Protein AF-A0A1Q2CU34-F1 (afdb_monomer_lite)

Structure (mmCIF, N/CA/C/O backbone):
data_AF-A0A1Q2CU34-F1
#
_entry.id   AF-A0A1Q2CU34-F1
#
loop_
_atom_site.group_PDB
_atom_site.id
_atom_site.type_symbol
_atom_site.label_atom_id
_atom_site.label_alt_id
_atom_site.label_comp_id
_atom_site.label_asym_id
_atom_site.label_entity_id
_atom_site.label_seq_id
_atom_site.pdbx_PDB_ins_code
_atom_site.Cartn_x
_atom_site.Cartn_y
_atom_site.Cartn_z
_atom_site.occupancy
_atom_site.B_iso_or_equiv
_atom_site.auth_seq_id
_atom_site.auth_comp_id
_atom_site.auth_asym_id
_atom_site.auth_atom_id
_atom_site.pdbx_PDB_model_num
ATOM 1 N N . MET A 1 1 ? 5.677 -3.565 -28.611 1.00 42.69 1 MET A N 1
ATOM 2 C CA . MET A 1 1 ? 4.872 -2.382 -28.980 1.00 42.69 1 MET A CA 1
ATOM 3 C C . MET A 1 1 ? 3.560 -2.564 -28.250 1.00 42.69 1 MET A C 1
ATOM 5 O O . MET A 1 1 ? 2.866 -3.515 -28.580 1.00 42.69 1 MET A O 1
ATOM 9 N N . SER A 1 2 ? 3.305 -1.777 -27.202 1.00 46.00 2 SER A N 1
ATOM 10 C CA . SER A 1 2 ? 2.027 -1.815 -26.476 1.00 46.00 2 SER A CA 1
ATOM 11 C C . SER A 1 2 ? 1.084 -0.793 -27.087 1.00 46.00 2 SER A C 1
ATOM 13 O O . SER A 1 2 ? 1.514 0.275 -27.527 1.00 46.00 2 SER A O 1
ATOM 15 N N . VAL A 1 3 ? -0.194 -1.145 -27.128 1.00 49.03 3 VAL A N 1
ATOM 16 C CA . VAL A 1 3 ? -1.269 -0.265 -27.577 1.00 49.03 3 VAL A CA 1
ATOM 17 C C . VAL A 1 3 ? -1.964 0.247 -26.326 1.00 49.03 3 VAL A C 1
ATOM 19 O O . VAL A 1 3 ? -2.577 -0.530 -25.599 1.00 49.03 3 VAL A O 1
ATOM 22 N N . LEU A 1 4 ? -1.837 1.544 -26.059 1.00 50.53 4 LEU A N 1
ATOM 23 C CA . LEU A 1 4 ? -2.486 2.184 -24.925 1.00 50.53 4 LEU A CA 1
ATOM 24 C C . LEU A 1 4 ? -3.865 2.677 -25.377 1.00 50.53 4 LEU A C 1
ATOM 26 O O . LEU A 1 4 ? -3.978 3.443 -26.330 1.00 50.53 4 LEU A O 1
ATOM 30 N N . TYR A 1 5 ? -4.929 2.233 -24.712 1.00 47.69 5 TYR A N 1
ATOM 31 C CA . TYR A 1 5 ? -6.278 2.704 -25.023 1.00 47.69 5 TYR A CA 1
ATOM 32 C C . TYR A 1 5 ? -6.578 3.985 -24.247 1.00 47.69 5 TYR A C 1
ATOM 34 O O . TYR A 1 5 ? -6.596 3.995 -23.017 1.00 47.69 5 TYR A O 1
ATOM 42 N N . PHE A 1 6 ? -6.838 5.061 -24.984 1.00 50.59 6 PHE A N 1
ATOM 43 C CA . PHE A 1 6 ? -7.284 6.341 -24.451 1.00 50.59 6 PHE A CA 1
ATOM 44 C C . PHE A 1 6 ? -8.772 6.452 -24.741 1.00 50.59 6 PHE A C 1
ATOM 46 O O . PHE A 1 6 ? -9.176 6.420 -25.898 1.00 50.59 6 PHE A O 1
ATOM 53 N N . GLY A 1 7 ? -9.600 6.548 -23.700 1.00 44.22 7 GLY A N 1
ATOM 54 C CA . GLY A 1 7 ? -11.057 6.580 -23.865 1.00 44.22 7 GLY A CA 1
ATOM 55 C C . GLY A 1 7 ? -11.577 7.755 -24.707 1.00 44.22 7 GLY A C 1
ATOM 56 O O . GLY A 1 7 ? -12.683 7.670 -25.232 1.00 44.22 7 GLY A O 1
ATOM 57 N N . ALA A 1 8 ? -10.799 8.832 -24.856 1.00 48.72 8 ALA A N 1
ATOM 58 C CA . ALA A 1 8 ? -11.088 9.954 -25.743 1.00 48.72 8 ALA A CA 1
ATOM 59 C C . ALA A 1 8 ? -9.785 10.500 -26.346 1.00 48.72 8 ALA A C 1
ATOM 61 O O . ALA A 1 8 ? -8.756 10.533 -25.667 1.00 48.72 8 ALA A O 1
ATOM 62 N N . TRP A 1 9 ? -9.840 10.936 -27.609 1.00 49.97 9 TRP A N 1
ATOM 63 C CA . TRP A 1 9 ? -8.756 11.681 -28.251 1.00 49.97 9 TRP A CA 1
ATOM 64 C C . TRP A 1 9 ? -8.510 12.977 -27.459 1.00 49.97 9 TRP A C 1
ATOM 66 O O . TRP A 1 9 ? -9.471 13.732 -27.270 1.00 49.97 9 TRP A O 1
ATOM 76 N N . PRO A 1 10 ? -7.285 13.247 -26.971 1.00 51.56 10 PRO A N 1
ATOM 77 C CA . PRO A 1 10 ? -6.988 14.534 -26.357 1.00 51.56 10 PRO A CA 1
ATOM 78 C C . PRO A 1 10 ? -7.207 15.626 -27.407 1.00 51.56 10 PRO A C 1
ATOM 80 O O . PRO A 1 10 ? -6.695 15.530 -28.520 1.00 51.56 10 PRO A O 1
ATOM 83 N N . SER A 1 11 ? -8.010 16.643 -27.096 1.00 50.81 11 SER A N 1
ATOM 84 C CA . SER A 1 11 ? -8.190 17.777 -28.010 1.00 50.81 11 SER A CA 1
ATOM 85 C C . SER A 1 11 ? -6.853 18.476 -28.266 1.00 50.81 11 SER A C 1
ATOM 87 O O . SER A 1 11 ? -5.992 18.462 -27.387 1.00 50.81 11 SER A O 1
ATOM 89 N N . ASP A 1 12 ? -6.693 19.109 -29.434 1.00 45.09 12 ASP A N 1
ATOM 90 C CA . ASP A 1 12 ? -5.486 19.866 -29.798 1.00 45.09 12 ASP A CA 1
ATOM 91 C C . ASP A 1 12 ? -5.012 20.746 -28.620 1.00 45.09 12 ASP A C 1
ATOM 93 O O . ASP A 1 12 ? -5.693 21.695 -28.223 1.00 45.09 12 ASP A O 1
ATOM 97 N N . GLY A 1 13 ? -3.855 20.402 -28.038 1.00 48.12 13 GLY A N 1
ATOM 98 C CA . GLY A 1 13 ? -3.285 21.057 -26.850 1.00 48.12 13 GLY A CA 1
ATOM 99 C C . GLY A 1 13 ? -3.288 20.238 -25.546 1.00 48.12 13 GLY A C 1
ATOM 100 O O . GLY A 1 13 ? -2.654 20.668 -24.587 1.00 48.12 13 GLY A O 1
ATOM 101 N N . GLU A 1 14 ? -3.928 19.062 -25.496 1.00 49.41 14 GLU A N 1
ATOM 102 C CA . GLU A 1 14 ? -3.932 18.146 -24.331 1.00 49.41 14 GLU A CA 1
ATOM 103 C C . GLU A 1 14 ? -3.026 16.904 -24.504 1.00 49.41 14 GLU A C 1
ATOM 105 O O . GLU A 1 14 ? -2.898 16.086 -23.590 1.00 49.41 14 GLU A O 1
ATOM 110 N N . GLU A 1 15 ? -2.350 16.770 -25.652 1.00 50.84 15 GLU A N 1
ATOM 111 C CA . GLU A 1 15 ? -1.440 15.656 -25.991 1.00 50.84 15 GLU A CA 1
ATOM 112 C C . GLU A 1 15 ? -0.239 15.509 -25.034 1.00 50.84 15 GLU A C 1
ATOM 114 O O . GLU A 1 15 ? 0.348 14.429 -24.921 1.00 50.84 15 GLU A O 1
ATOM 119 N N . GLU A 1 16 ? 0.114 16.564 -24.292 1.00 51.94 16 GLU A N 1
ATOM 120 C CA . GLU A 1 16 ? 1.189 16.533 -23.294 1.00 51.94 16 GLU A CA 1
ATOM 121 C C . GLU A 1 16 ? 0.852 15.633 -22.089 1.00 51.94 16 GLU A C 1
ATOM 123 O O . GLU A 1 16 ? 1.745 15.013 -21.510 1.00 51.94 16 GLU A O 1
ATOM 128 N N . ASN A 1 17 ? -0.427 15.496 -21.727 1.00 62.03 17 ASN A N 1
ATOM 129 C CA . ASN A 1 17 ? -0.862 14.785 -20.521 1.00 62.03 17 ASN A CA 1
ATOM 130 C C . ASN A 1 17 ? -0.639 13.245 -20.588 1.00 62.03 17 ASN A C 1
ATOM 132 O O . ASN A 1 17 ? -0.028 12.683 -19.669 1.00 62.03 17 ASN A O 1
ATOM 136 N N . PRO A 1 18 ? -0.990 12.555 -21.694 1.00 61.56 18 PRO A N 1
ATOM 137 C CA . PRO A 1 18 ? -0.609 11.164 -21.968 1.00 61.56 18 PRO A CA 1
ATOM 138 C C . PRO A 1 18 ? 0.883 10.853 -21.820 1.00 61.56 18 PRO A C 1
ATOM 140 O O . PRO A 1 18 ? 1.286 9.917 -21.126 1.00 61.56 18 PRO A O 1
ATOM 143 N N . LEU A 1 19 ? 1.720 11.642 -22.498 1.00 70.75 19 LEU A N 1
ATOM 144 C CA . LEU A 1 19 ? 3.152 11.386 -22.625 1.00 70.75 19 LEU A CA 1
ATOM 145 C C . LEU A 1 19 ? 3.869 11.654 -21.301 1.00 70.75 19 LEU A C 1
ATOM 147 O O . LEU A 1 19 ? 4.774 10.902 -20.917 1.00 70.75 19 LEU A O 1
ATOM 151 N N . HIS A 1 20 ? 3.432 12.685 -20.572 1.00 71.38 20 HIS A N 1
ATOM 152 C CA . HIS A 1 20 ? 3.913 12.968 -19.226 1.00 71.38 20 HIS A CA 1
ATOM 153 C C . HIS A 1 20 ? 3.544 11.863 -18.235 1.00 71.38 20 HIS A C 1
ATOM 155 O O . HIS A 1 20 ? 4.398 11.466 -17.436 1.00 71.38 20 HIS A O 1
ATOM 161 N N . SER A 1 21 ? 2.321 11.334 -18.307 1.00 70.62 21 SER A N 1
ATOM 162 C CA . SER A 1 21 ? 1.854 10.251 -17.434 1.00 70.62 21 SER A CA 1
ATOM 163 C C . SER A 1 21 ? 2.647 8.961 -17.658 1.00 70.62 21 SER A C 1
ATOM 165 O O . SER A 1 21 ? 3.203 8.407 -16.707 1.00 70.62 21 SER A O 1
ATOM 167 N N . VAL A 1 22 ? 2.832 8.549 -18.918 1.00 75.38 22 VAL A N 1
ATOM 168 C CA . VAL A 1 22 ? 3.653 7.372 -19.263 1.00 75.38 22 VAL A CA 1
ATOM 169 C C . VAL A 1 22 ? 5.116 7.564 -18.848 1.00 75.38 22 VAL A C 1
ATOM 171 O O . VAL A 1 22 ? 5.741 6.649 -18.312 1.00 75.38 22 VAL A O 1
ATOM 174 N N . SER A 1 23 ? 5.670 8.766 -19.028 1.00 78.19 23 SER A N 1
ATOM 175 C CA . SER A 1 23 ? 7.044 9.060 -18.602 1.00 78.19 23 SER A CA 1
ATOM 176 C C . SER A 1 23 ? 7.213 8.955 -17.086 1.00 78.19 23 SER A C 1
ATOM 178 O O . SER A 1 23 ? 8.169 8.335 -16.621 1.00 78.19 23 SER A O 1
ATOM 180 N N . ARG A 1 24 ? 6.281 9.520 -16.307 1.00 76.50 24 ARG A N 1
ATOM 181 C CA . ARG A 1 24 ? 6.290 9.441 -14.836 1.00 76.50 24 ARG A CA 1
ATOM 182 C C . ARG A 1 24 ? 6.140 8.017 -14.324 1.00 76.50 24 ARG A C 1
ATOM 184 O O . ARG A 1 24 ? 6.759 7.669 -13.325 1.00 76.50 24 ARG A O 1
ATOM 191 N N . LEU A 1 25 ? 5.347 7.211 -15.020 1.00 77.88 25 LEU A N 1
ATOM 192 C CA . LEU A 1 25 ? 5.129 5.813 -14.693 1.00 77.88 25 LEU A CA 1
ATOM 193 C C . LEU A 1 25 ? 6.390 4.966 -14.898 1.00 77.88 25 LEU A C 1
ATOM 195 O O . LEU A 1 25 ? 6.786 4.195 -14.024 1.00 77.88 25 LEU A O 1
ATOM 199 N N . VAL A 1 26 ? 7.008 5.106 -16.071 1.00 82.31 26 VAL A N 1
ATOM 200 C CA . VAL A 1 26 ? 8.055 4.196 -16.542 1.00 82.31 26 VAL A CA 1
ATOM 201 C C . VAL A 1 26 ? 9.447 4.608 -16.051 1.00 82.31 26 VAL A C 1
ATOM 203 O O . VAL A 1 26 ? 10.279 3.744 -15.765 1.00 82.31 26 VAL A O 1
ATOM 206 N N . ALA A 1 27 ? 9.721 5.911 -15.925 1.00 83.19 27 ALA A N 1
ATOM 207 C CA . ALA A 1 27 ? 11.051 6.407 -15.569 1.00 83.19 27 ALA A CA 1
ATOM 208 C C . ALA A 1 27 ? 11.607 5.837 -14.246 1.00 83.19 27 ALA A C 1
ATOM 210 O O . ALA A 1 27 ? 12.755 5.392 -14.261 1.00 83.19 27 ALA A O 1
ATOM 211 N N . PRO A 1 28 ? 10.841 5.743 -13.138 1.00 81.88 28 PRO A N 1
ATOM 212 C CA . PRO A 1 28 ? 11.363 5.189 -11.887 1.00 81.88 28 PRO A CA 1
ATOM 213 C C . PRO A 1 28 ? 11.796 3.720 -11.998 1.00 81.88 28 PRO A C 1
ATOM 215 O O . PRO A 1 28 ? 12.814 3.331 -11.418 1.00 81.88 28 PRO A O 1
ATOM 218 N N . SER A 1 29 ? 11.055 2.916 -12.771 1.00 81.06 29 SER A N 1
ATOM 219 C CA . SER A 1 29 ? 11.392 1.510 -13.033 1.00 81.06 29 SER A CA 1
ATOM 220 C C . SER A 1 29 ? 12.676 1.395 -13.865 1.00 81.06 29 SER A C 1
ATOM 222 O O . SER A 1 29 ? 13.589 0.637 -13.525 1.00 81.06 29 SER A O 1
ATOM 224 N N . LEU A 1 30 ? 12.816 2.227 -14.905 1.00 86.00 30 LEU A N 1
ATOM 225 C CA . LEU A 1 30 ? 14.023 2.265 -15.736 1.00 86.00 30 LEU A CA 1
ATOM 226 C C . LEU A 1 30 ? 15.262 2.700 -14.947 1.00 86.00 30 LEU A C 1
ATOM 228 O O . LEU A 1 30 ? 16.306 2.048 -15.038 1.00 86.00 30 LEU A O 1
ATOM 232 N N . ASP A 1 31 ? 15.142 3.754 -14.139 1.00 84.94 31 ASP A N 1
ATOM 233 C CA . ASP A 1 31 ? 16.240 4.269 -13.319 1.00 84.94 31 ASP A CA 1
ATOM 234 C C . ASP A 1 31 ? 16.750 3.203 -12.341 1.00 84.94 31 ASP A C 1
ATOM 236 O O . ASP A 1 31 ? 17.959 3.088 -12.111 1.00 84.94 31 ASP A O 1
ATOM 240 N N . HIS A 1 32 ? 15.853 2.369 -11.798 1.00 78.94 32 HIS A N 1
ATOM 241 C CA . HIS A 1 32 ? 16.232 1.268 -10.915 1.00 78.94 32 HIS A CA 1
ATOM 242 C C . HIS A 1 32 ? 17.161 0.257 -11.596 1.00 78.94 32 HIS A C 1
ATOM 244 O O . HIS A 1 32 ? 18.139 -0.199 -10.995 1.00 78.94 32 HIS A O 1
ATOM 250 N N . VAL A 1 33 ? 16.889 -0.071 -12.859 1.00 83.81 33 VAL A N 1
ATOM 251 C CA . VAL A 1 33 ? 17.711 -1.005 -13.639 1.00 83.81 33 VAL A CA 1
ATOM 252 C C . VAL A 1 33 ? 18.903 -0.316 -14.322 1.00 83.81 33 VAL A C 1
ATOM 254 O O . VAL A 1 33 ? 19.695 -0.969 -15.004 1.00 83.81 33 VAL A O 1
ATOM 257 N N . GLY A 1 34 ? 19.086 0.991 -14.101 1.00 82.81 34 GLY A N 1
ATOM 258 C CA . GLY A 1 34 ? 20.134 1.804 -14.721 1.00 82.81 34 GLY A CA 1
ATOM 259 C C . GLY A 1 34 ? 19.876 2.119 -16.198 1.00 82.81 34 GLY A C 1
ATOM 260 O O . GLY A 1 34 ? 20.806 2.511 -16.905 1.00 82.81 34 GLY A O 1
ATOM 261 N N . ALA A 1 35 ? 18.646 1.917 -16.669 1.00 89.00 35 ALA A N 1
ATOM 262 C CA . ALA A 1 35 ? 18.164 2.373 -17.963 1.00 89.00 35 ALA A CA 1
ATOM 263 C C . ALA A 1 35 ? 17.579 3.790 -17.843 1.00 89.00 35 ALA A C 1
ATOM 265 O O . ALA A 1 35 ? 17.421 4.322 -16.753 1.00 89.00 35 ALA A O 1
ATOM 266 N N . SER A 1 36 ? 17.272 4.421 -18.972 1.00 89.31 36 SER A N 1
ATOM 267 C CA . SER A 1 36 ? 16.614 5.730 -18.994 1.00 89.31 36 SER A CA 1
ATOM 268 C C . SER A 1 36 ? 15.674 5.841 -20.185 1.00 89.31 36 SER A C 1
ATOM 270 O O . SER A 1 36 ? 15.983 5.331 -21.266 1.00 89.31 36 SER A O 1
ATOM 272 N N . LEU A 1 37 ? 14.568 6.560 -20.023 1.00 88.50 37 LEU A N 1
ATOM 273 C CA . LEU A 1 37 ? 13.666 6.888 -21.124 1.00 88.50 37 LEU A CA 1
ATOM 274 C C . LEU A 1 37 ? 14.341 7.914 -22.048 1.00 88.50 37 LEU A C 1
ATOM 276 O O . LEU A 1 37 ? 14.809 8.951 -21.584 1.00 88.50 37 LEU A O 1
ATOM 280 N N . HIS A 1 38 ? 14.466 7.603 -23.340 1.00 87.00 38 HIS A N 1
ATOM 281 C CA . HIS A 1 38 ? 15.103 8.479 -24.329 1.00 87.00 38 HIS A CA 1
ATOM 282 C C . HIS A 1 38 ? 14.089 9.371 -25.045 1.00 87.00 38 HIS A C 1
ATOM 284 O O . HIS A 1 38 ? 14.320 10.571 -25.161 1.00 87.00 38 HIS A O 1
ATOM 290 N N . SER A 1 39 ? 12.987 8.789 -25.519 1.00 84.62 39 SER A N 1
ATOM 291 C CA . SER A 1 39 ? 11.857 9.538 -26.070 1.00 84.62 39 SER A CA 1
ATOM 292 C C . SER A 1 39 ? 10.549 8.769 -25.895 1.00 84.62 39 SER A C 1
ATOM 294 O O . SER A 1 39 ? 10.543 7.537 -25.802 1.00 84.62 39 SER A O 1
ATOM 296 N N . VAL A 1 40 ? 9.453 9.522 -25.839 1.00 83.00 40 VAL A N 1
ATOM 297 C CA . VAL A 1 40 ? 8.072 9.041 -25.885 1.00 83.00 40 VAL A CA 1
ATOM 298 C C . VAL A 1 40 ? 7.424 9.774 -27.047 1.00 83.00 40 VAL A C 1
ATOM 300 O O . VAL A 1 40 ? 7.405 11.002 -27.061 1.00 83.00 40 VAL A O 1
ATOM 303 N N . GLU A 1 41 ? 6.966 9.034 -28.044 1.00 81.69 41 GLU A N 1
ATOM 304 C CA . GLU A 1 41 ? 6.383 9.586 -29.267 1.00 81.69 41 GLU A CA 1
ATOM 305 C C . GLU A 1 41 ? 5.005 8.959 -29.475 1.00 81.69 41 GLU A C 1
ATOM 307 O O . GLU A 1 41 ? 4.847 7.751 -29.291 1.00 81.69 41 GLU A O 1
ATOM 312 N N . ILE A 1 42 ? 4.017 9.759 -29.868 1.00 76.50 42 ILE A N 1
ATOM 313 C CA . ILE A 1 42 ? 2.764 9.227 -30.407 1.00 76.50 42 ILE A CA 1
ATOM 314 C C . ILE A 1 42 ? 3.084 8.673 -31.797 1.00 76.50 42 ILE A C 1
ATOM 316 O O . ILE A 1 42 ? 3.755 9.321 -32.602 1.00 76.50 42 ILE A O 1
ATOM 320 N N . GLU A 1 43 ? 2.684 7.434 -32.055 1.00 73.44 43 GLU A N 1
ATOM 321 C CA . GLU A 1 43 ? 2.858 6.795 -33.350 1.00 73.44 43 GLU A CA 1
ATOM 322 C C . GLU A 1 43 ? 1.591 6.969 -34.185 1.00 73.44 43 GLU A C 1
ATOM 324 O O . GLU A 1 43 ? 0.636 6.196 -34.083 1.00 73.44 43 GLU A O 1
ATOM 329 N N . ASP A 1 44 ? 1.618 7.983 -35.046 1.00 62.78 44 ASP A N 1
ATOM 330 C CA . ASP A 1 44 ? 0.591 8.197 -36.056 1.00 62.78 44 ASP A CA 1
ATOM 331 C C . ASP A 1 44 ? 0.670 7.086 -37.111 1.00 62.78 44 ASP A C 1
ATOM 333 O O . ASP A 1 44 ? 1.668 6.951 -37.824 1.00 62.78 44 ASP A O 1
ATOM 337 N N . GLY A 1 45 ? -0.392 6.284 -37.238 1.00 56.69 45 GLY A N 1
ATOM 338 C CA . GLY A 1 45 ? -0.591 5.466 -38.441 1.00 56.69 45 GLY A CA 1
ATOM 339 C C . GLY A 1 45 ? -1.009 4.010 -38.263 1.00 56.69 45 GLY A C 1
ATOM 340 O O . GLY A 1 45 ? -1.112 3.322 -39.277 1.00 56.69 45 GLY A O 1
ATOM 341 N N . TRP A 1 46 ? -1.272 3.519 -37.046 1.00 53.00 46 TRP A N 1
ATOM 342 C CA . TRP A 1 46 ? -1.642 2.104 -36.852 1.00 53.00 46 TRP A CA 1
ATOM 343 C C . TRP A 1 46 ? -3.124 1.821 -36.587 1.00 53.00 46 TRP A C 1
ATOM 345 O O . TRP A 1 46 ? -3.550 0.677 -36.745 1.00 53.00 46 TRP A O 1
ATOM 355 N N . SER A 1 47 ? -3.946 2.820 -36.266 1.00 48.56 47 SER A N 1
ATOM 356 C CA . SER A 1 47 ? -5.361 2.571 -35.968 1.00 48.56 47 SER A CA 1
ATOM 357 C C . SER A 1 47 ? -6.186 3.856 -36.036 1.00 48.56 47 SER A C 1
ATOM 359 O O . SER A 1 47 ? -5.635 4.947 -35.945 1.00 48.56 47 SER A O 1
ATOM 361 N N . GLY A 1 48 ? -7.492 3.715 -36.291 1.00 54.84 48 GLY A N 1
ATOM 362 C CA . GLY A 1 48 ? -8.444 4.820 -36.454 1.00 54.84 48 GLY A CA 1
ATOM 363 C C . GLY A 1 48 ? -8.553 5.752 -35.230 1.00 54.84 48 GLY A C 1
ATOM 364 O O . GLY A 1 48 ? -7.800 5.596 -34.275 1.00 54.84 48 GLY A O 1
ATOM 365 N N . PRO A 1 49 ? -9.510 6.699 -35.222 1.00 55.12 49 PRO A N 1
ATOM 366 C CA . PRO A 1 49 ? -9.573 7.836 -34.282 1.00 55.12 49 PRO A CA 1
ATOM 367 C C . PRO A 1 49 ? -9.700 7.496 -32.777 1.00 55.12 49 PRO A C 1
ATOM 369 O O . PRO A 1 49 ? -9.834 8.400 -31.961 1.00 55.12 49 PRO A O 1
ATOM 372 N N . GLU A 1 50 ? -9.664 6.218 -32.395 1.00 53.97 50 GLU A N 1
ATOM 373 C CA . GLU A 1 50 ? -9.947 5.711 -31.045 1.00 53.97 50 GLU A CA 1
ATOM 374 C C . GLU A 1 50 ? -8.748 5.009 -30.373 1.00 53.97 50 GLU A C 1
ATOM 376 O O . GLU A 1 50 ? -8.882 4.503 -29.261 1.00 53.97 50 GLU A O 1
ATOM 381 N N . VAL A 1 51 ? -7.573 4.937 -31.018 1.00 56.53 51 VAL A N 1
ATOM 382 C CA . VAL A 1 51 ? -6.417 4.194 -30.477 1.00 56.53 51 VAL A CA 1
ATOM 383 C C . VAL A 1 51 ? -5.125 4.996 -30.604 1.00 56.53 51 VAL A C 1
ATOM 385 O O . VAL A 1 51 ? -4.640 5.227 -31.712 1.00 56.53 51 VAL A O 1
ATOM 388 N N . LEU A 1 52 ? -4.523 5.344 -29.463 1.00 64.06 52 LEU A N 1
ATOM 389 C CA . LEU A 1 52 ? -3.209 5.979 -29.408 1.00 64.06 52 LEU A CA 1
ATOM 390 C C . LEU A 1 52 ? -2.120 4.903 -29.288 1.00 64.06 52 LEU A C 1
ATOM 392 O O . LEU A 1 52 ? -1.985 4.219 -28.271 1.00 64.06 52 LEU A O 1
ATOM 396 N N . ALA A 1 53 ? -1.295 4.756 -30.317 1.00 70.81 53 ALA A N 1
ATOM 397 C CA . ALA A 1 53 ? -0.067 3.986 -30.187 1.00 70.81 53 ALA A CA 1
ATOM 398 C C . ALA A 1 53 ? 1.022 4.898 -29.610 1.00 70.81 53 ALA A C 1
ATOM 400 O O . ALA A 1 53 ? 1.266 5.980 -30.137 1.00 70.81 53 ALA A O 1
ATOM 401 N N . VAL A 1 54 ? 1.689 4.472 -28.534 1.00 75.44 54 VAL A N 1
ATOM 402 C CA . VAL A 1 54 ? 2.834 5.199 -27.969 1.00 75.44 54 VAL A CA 1
ATOM 403 C C . VAL A 1 54 ? 4.100 4.395 -28.210 1.00 75.44 54 VAL A C 1
ATOM 405 O O . VAL A 1 54 ? 4.212 3.225 -27.838 1.00 75.44 54 VAL A O 1
ATOM 408 N N . ARG A 1 55 ? 5.089 5.041 -28.820 1.00 83.12 55 ARG A N 1
ATOM 409 C CA . ARG A 1 55 ? 6.420 4.494 -29.031 1.00 83.12 55 ARG A CA 1
ATOM 410 C C . ARG A 1 55 ? 7.362 4.998 -27.947 1.00 83.12 55 ARG A C 1
ATOM 412 O O . ARG A 1 55 ? 7.704 6.176 -27.888 1.00 83.12 55 ARG A O 1
ATOM 419 N N . LEU A 1 56 ? 7.840 4.065 -27.131 1.00 85.31 56 LEU A N 1
ATOM 420 C CA . LEU A 1 56 ? 8.865 4.312 -26.122 1.00 85.31 56 LEU A CA 1
ATOM 421 C C . LEU A 1 56 ? 10.237 3.935 -26.674 1.00 85.31 56 LEU A C 1
ATOM 423 O O . LEU A 1 56 ? 10.461 2.793 -27.081 1.00 85.31 56 LEU A O 1
ATOM 427 N N . ARG A 1 57 ? 11.181 4.879 -26.661 1.00 87.69 57 ARG A N 1
ATOM 428 C CA . ARG A 1 57 ? 12.599 4.588 -26.900 1.00 87.69 57 ARG A CA 1
ATOM 429 C C . ARG A 1 57 ? 13.334 4.558 -25.575 1.00 87.69 57 ARG A C 1
ATOM 431 O O . ARG A 1 57 ? 13.373 5.550 -24.853 1.00 87.69 57 ARG A O 1
ATOM 438 N N . LEU A 1 58 ? 13.952 3.422 -25.277 1.00 89.75 58 LEU A N 1
ATOM 439 C CA . LEU A 1 58 ? 14.709 3.198 -24.050 1.00 89.75 58 LEU A CA 1
ATOM 440 C C . LEU A 1 58 ? 16.207 3.260 -24.342 1.00 89.75 58 LEU A C 1
ATOM 442 O O . LEU A 1 58 ? 16.681 2.728 -25.346 1.00 89.75 58 LEU A O 1
ATOM 446 N N . ARG A 1 59 ? 16.975 3.860 -23.435 1.00 90.00 59 ARG A N 1
ATOM 447 C CA . ARG A 1 59 ? 18.435 3.772 -23.423 1.00 90.00 59 ARG A CA 1
ATOM 448 C C . ARG A 1 59 ? 18.852 2.833 -22.302 1.00 90.00 59 ARG A C 1
ATOM 450 O O . ARG A 1 59 ? 18.718 3.173 -21.132 1.00 90.00 59 ARG A O 1
ATOM 457 N N . ILE A 1 60 ? 19.384 1.670 -22.666 1.00 88.12 60 ILE A N 1
ATOM 458 C CA . ILE A 1 60 ? 19.788 0.633 -21.712 1.00 88.12 60 ILE A CA 1
ATOM 459 C C . ILE A 1 60 ? 21.312 0.440 -21.794 1.00 88.12 60 ILE A C 1
ATOM 461 O O . ILE A 1 60 ? 21.851 0.293 -22.897 1.00 88.12 60 ILE A O 1
ATOM 465 N N . PRO A 1 61 ? 22.047 0.448 -20.667 1.00 83.56 61 PRO A N 1
ATOM 466 C CA . PRO A 1 61 ? 23.473 0.149 -20.667 1.00 83.56 61 PRO A CA 1
ATOM 467 C C . PRO A 1 61 ? 23.698 -1.315 -21.067 1.00 83.56 61 PRO A C 1
ATOM 469 O O . PRO A 1 61 ? 23.311 -2.238 -20.360 1.00 83.56 61 PRO A O 1
ATOM 472 N N . TRP A 1 62 ? 24.346 -1.530 -22.211 1.00 80.94 62 TRP A N 1
ATOM 473 C CA . TRP A 1 62 ? 24.508 -2.861 -22.808 1.00 80.94 62 TRP A CA 1
ATOM 474 C C . TRP A 1 62 ? 25.731 -3.637 -22.290 1.00 80.94 62 TRP A C 1
ATOM 476 O O . TRP A 1 62 ? 25.796 -4.860 -22.412 1.00 80.94 62 TRP A O 1
ATOM 486 N N . ARG A 1 63 ? 26.728 -2.953 -21.710 1.00 83.75 63 ARG A N 1
ATOM 487 C CA . ARG A 1 63 ? 27.961 -3.603 -21.238 1.00 83.75 63 ARG A CA 1
ATOM 488 C C . ARG A 1 63 ? 27.663 -4.543 -20.069 1.00 83.75 63 ARG A C 1
ATOM 490 O O . ARG A 1 63 ? 27.168 -4.107 -19.036 1.00 83.75 63 ARG A O 1
ATOM 497 N N . GLY A 1 64 ? 28.019 -5.818 -20.231 1.00 81.25 64 GLY A N 1
ATOM 498 C CA . GLY A 1 64 ? 27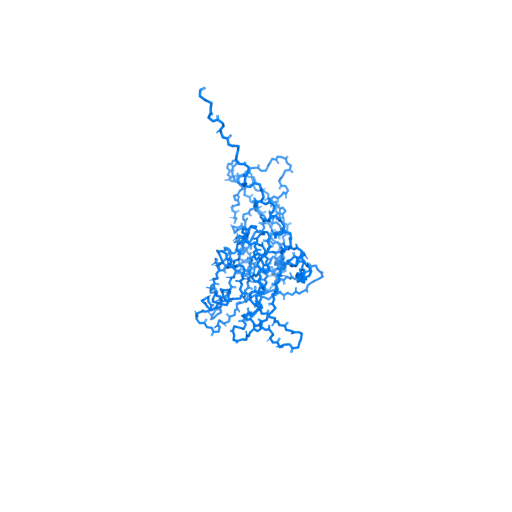.828 -6.846 -19.204 1.00 81.25 64 GLY A CA 1
ATOM 499 C C . GLY A 1 64 ? 26.380 -7.321 -19.044 1.00 81.25 64 GLY A C 1
ATOM 500 O O . GLY A 1 64 ? 26.069 -7.960 -18.043 1.00 81.25 64 GLY A O 1
ATOM 501 N N . ARG A 1 65 ? 25.494 -7.009 -20.000 1.00 86.12 65 ARG A N 1
ATOM 502 C CA . ARG A 1 65 ? 24.091 -7.443 -20.001 1.00 86.12 65 ARG A CA 1
ATOM 503 C C . ARG A 1 65 ? 23.829 -8.456 -21.112 1.00 86.12 65 ARG A C 1
ATOM 505 O O . ARG A 1 65 ? 24.473 -8.423 -22.158 1.00 86.12 65 ARG A O 1
ATOM 512 N N . THR A 1 66 ? 22.892 -9.365 -20.869 1.00 89.62 66 THR A N 1
ATOM 513 C CA . THR A 1 66 ? 22.433 -10.362 -21.843 1.00 89.62 66 THR A CA 1
ATOM 514 C C . THR A 1 66 ? 21.292 -9.799 -22.691 1.00 89.62 66 THR A C 1
ATOM 516 O O . THR A 1 66 ? 20.636 -8.837 -22.297 1.00 89.62 66 THR A O 1
ATOM 519 N N . LEU A 1 67 ? 21.021 -10.411 -23.849 1.00 86.94 67 LEU A N 1
ATOM 520 C CA . LEU A 1 67 ? 19.824 -10.090 -24.637 1.00 86.94 67 LEU A CA 1
ATOM 521 C C . LEU A 1 67 ? 18.540 -10.358 -23.838 1.00 86.94 67 LEU A C 1
ATOM 523 O O . LEU A 1 67 ? 17.608 -9.568 -23.899 1.00 86.94 67 LEU A O 1
ATOM 527 N N . ASP A 1 68 ? 18.543 -11.432 -23.050 1.00 85.88 68 ASP A N 1
ATOM 528 C CA . ASP A 1 68 ? 17.466 -11.801 -22.129 1.00 85.88 68 ASP A CA 1
ATOM 529 C C . ASP A 1 68 ? 17.149 -10.677 -21.130 1.00 85.88 68 ASP A C 1
ATOM 531 O O . ASP A 1 68 ? 15.999 -10.285 -20.973 1.00 85.88 68 ASP A O 1
ATOM 535 N N . TYR A 1 69 ? 18.180 -10.047 -20.558 1.00 86.25 69 TYR A N 1
ATOM 536 C CA . TYR A 1 69 ? 18.008 -8.879 -19.697 1.00 86.25 69 TYR A CA 1
ATOM 537 C C . TYR A 1 69 ? 17.381 -7.687 -20.437 1.00 86.25 69 TYR A C 1
ATOM 539 O O . TYR A 1 69 ? 16.503 -7.024 -19.895 1.00 86.25 69 TYR A O 1
ATOM 547 N N . LEU A 1 70 ? 17.812 -7.401 -21.673 1.00 87.56 70 LEU A N 1
ATOM 548 C CA . LEU A 1 70 ? 17.232 -6.306 -22.465 1.00 87.56 70 LEU A CA 1
ATOM 549 C C . LEU A 1 70 ? 15.759 -6.571 -22.799 1.00 87.56 70 LEU A C 1
ATOM 551 O O . LEU A 1 70 ? 14.953 -5.644 -22.775 1.00 87.56 70 LEU A O 1
ATOM 555 N N . PHE A 1 71 ? 15.426 -7.827 -23.102 1.00 86.06 71 PHE A N 1
ATOM 556 C CA . PHE A 1 71 ? 14.063 -8.262 -23.376 1.00 86.06 71 PHE A CA 1
ATOM 557 C C . PHE A 1 71 ? 13.179 -8.137 -22.131 1.00 86.06 71 PHE A C 1
ATOM 559 O O . PHE A 1 71 ? 12.115 -7.536 -22.217 1.00 86.06 71 PHE A O 1
ATOM 566 N N . ALA A 1 72 ? 13.659 -8.597 -20.971 1.00 85.81 72 ALA A N 1
ATOM 567 C CA . ALA A 1 72 ? 12.951 -8.476 -19.698 1.00 85.81 72 ALA A CA 1
ATOM 568 C C . ALA A 1 72 ? 12.632 -7.015 -19.343 1.00 85.81 72 ALA A C 1
ATOM 570 O O . ALA A 1 72 ? 11.497 -6.706 -19.010 1.00 85.81 72 ALA A O 1
ATOM 571 N N . VAL A 1 73 ? 13.590 -6.092 -19.514 1.00 86.06 73 VAL A N 1
ATOM 572 C CA . VAL A 1 73 ? 13.333 -4.652 -19.305 1.00 86.06 73 VAL A CA 1
ATOM 573 C C . VAL A 1 73 ? 12.247 -4.132 -20.253 1.00 86.06 73 VAL A C 1
ATOM 575 O O . VAL A 1 73 ? 11.439 -3.297 -19.861 1.00 86.06 73 VAL A O 1
ATOM 578 N N . GLY A 1 74 ? 12.217 -4.602 -21.503 1.00 86.75 74 GLY A N 1
ATOM 579 C CA . GLY A 1 74 ? 11.160 -4.250 -22.450 1.00 86.75 74 GLY A CA 1
ATOM 580 C C . GLY A 1 74 ? 9.787 -4.757 -22.006 1.00 86.75 74 GLY A C 1
ATOM 581 O O . GLY A 1 74 ? 8.842 -3.975 -21.974 1.00 86.75 74 GLY A O 1
ATOM 582 N N . GLU A 1 75 ? 9.692 -6.032 -21.632 1.00 86.88 75 GLU A N 1
ATOM 583 C CA . GLU A 1 75 ? 8.460 -6.652 -21.124 1.00 86.88 75 GLU A CA 1
ATOM 584 C C . GLU A 1 75 ? 7.941 -5.953 -19.863 1.00 86.88 75 GLU A C 1
ATOM 586 O O . GLU A 1 75 ? 6.756 -5.647 -19.786 1.00 86.88 75 GLU A O 1
ATOM 591 N N . ASP A 1 76 ? 8.822 -5.614 -18.921 1.00 84.56 76 ASP A N 1
ATOM 592 C CA . ASP A 1 76 ? 8.473 -4.889 -17.695 1.00 84.56 76 ASP A CA 1
ATOM 593 C C . ASP A 1 76 ? 7.830 -3.525 -18.001 1.00 84.56 76 ASP A C 1
ATOM 595 O O . ASP A 1 76 ? 6.833 -3.134 -17.390 1.00 84.56 76 ASP A O 1
ATOM 599 N N . VAL A 1 77 ? 8.376 -2.796 -18.980 1.00 84.81 77 VAL A N 1
ATOM 600 C CA . VAL A 1 77 ? 7.819 -1.511 -19.425 1.00 84.81 77 VAL A CA 1
ATOM 601 C C . VAL A 1 77 ? 6.464 -1.695 -20.101 1.00 84.81 77 VAL A C 1
ATOM 603 O O . VAL A 1 77 ? 5.558 -0.902 -19.855 1.00 84.81 77 VAL A O 1
ATOM 606 N N . LEU A 1 78 ? 6.305 -2.728 -20.932 1.00 82.44 78 LEU A N 1
ATOM 607 C CA . LEU A 1 78 ? 5.025 -3.020 -21.582 1.00 82.44 78 LEU A CA 1
ATOM 608 C C . LEU A 1 78 ? 3.962 -3.402 -20.546 1.00 82.44 78 LEU A C 1
ATOM 610 O O . LEU A 1 78 ? 2.864 -2.865 -20.596 1.00 82.44 78 LEU A O 1
ATOM 614 N N . GLN A 1 79 ? 4.305 -4.230 -19.557 1.00 80.00 79 GLN A N 1
ATOM 615 C CA . GLN A 1 79 ? 3.403 -4.597 -18.462 1.00 80.00 79 GLN A CA 1
ATOM 616 C C . GLN A 1 79 ? 2.991 -3.392 -17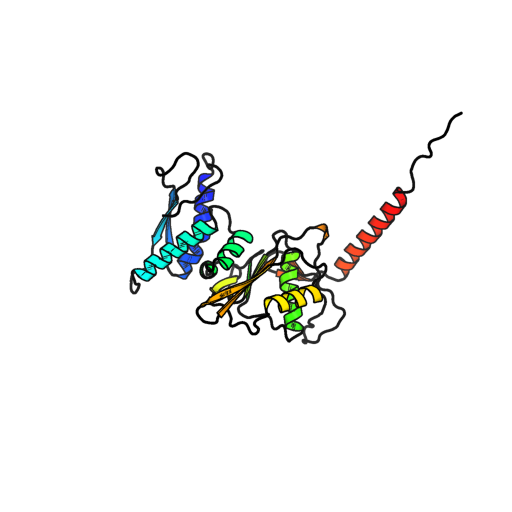.614 1.00 80.00 79 GLN A C 1
ATOM 618 O O . GLN A 1 79 ? 1.826 -3.289 -17.236 1.00 80.00 79 GLN A O 1
ATOM 623 N N . LEU A 1 80 ? 3.915 -2.463 -17.336 1.00 78.62 80 LEU A N 1
ATOM 624 C CA . LEU A 1 80 ? 3.570 -1.179 -16.722 1.00 78.62 80 LEU A CA 1
ATOM 625 C C . LEU A 1 80 ? 2.558 -0.428 -17.598 1.00 78.62 80 LEU A C 1
ATOM 627 O O . LEU A 1 80 ? 1.480 -0.073 -17.135 1.00 78.62 80 LEU A O 1
ATOM 631 N N . CYS A 1 81 ? 2.869 -0.211 -18.872 1.00 77.56 81 CYS A N 1
ATOM 632 C CA . CYS A 1 81 ? 1.973 0.497 -19.783 1.00 77.56 81 CYS A CA 1
ATOM 633 C C . CYS A 1 81 ? 0.582 -0.156 -19.866 1.00 77.56 81 CYS A C 1
ATOM 635 O O . CYS A 1 81 ? -0.424 0.540 -19.764 1.00 77.56 81 CYS A O 1
ATOM 637 N N . ASP A 1 82 ? 0.511 -1.479 -19.973 1.00 74.69 82 ASP A N 1
ATOM 638 C CA . ASP A 1 82 ? -0.749 -2.215 -20.066 1.00 74.69 82 ASP A CA 1
ATOM 639 C C . ASP A 1 82 ? -1.557 -2.143 -18.756 1.00 74.69 82 ASP A C 1
ATOM 641 O O . ASP A 1 82 ? -2.782 -2.031 -18.793 1.00 74.69 82 ASP 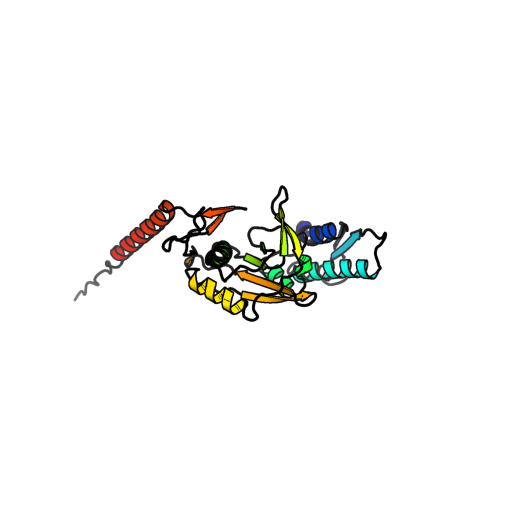A O 1
ATOM 645 N N . ALA A 1 83 ? -0.890 -2.165 -17.595 1.00 68.56 83 ALA A N 1
ATOM 646 C CA . ALA A 1 83 ? -1.547 -2.109 -16.288 1.00 68.56 83 ALA A CA 1
ATOM 647 C C . ALA A 1 83 ? -2.130 -0.727 -15.952 1.00 68.56 83 ALA A C 1
ATOM 649 O O . ALA A 1 83 ? -3.147 -0.638 -15.263 1.00 68.56 83 ALA A O 1
ATOM 650 N N . PHE A 1 84 ? -1.490 0.350 -16.411 1.00 66.00 84 PHE A N 1
ATOM 651 C CA . PHE A 1 84 ? -1.874 1.722 -16.059 1.00 66.00 84 PHE A CA 1
ATOM 652 C C . PHE A 1 84 ? -2.578 2.474 -17.192 1.00 66.00 84 PHE A C 1
ATOM 654 O O . PHE A 1 84 ? -3.189 3.520 -16.960 1.00 66.00 84 PHE A O 1
ATOM 661 N N . GLY A 1 85 ? -2.524 1.959 -18.422 1.00 63.94 85 GLY A N 1
ATOM 662 C CA . GLY A 1 85 ? -2.995 2.696 -19.583 1.00 63.94 85 GLY A CA 1
ATOM 663 C C . GLY A 1 85 ? -2.253 4.031 -19.693 1.00 63.94 85 GLY A C 1
ATOM 664 O O . GLY A 1 85 ? -1.026 4.097 -19.612 1.00 63.94 85 GLY A O 1
ATOM 665 N N . ALA A 1 86 ? -3.017 5.109 -19.828 1.00 54.22 86 ALA A N 1
ATOM 666 C CA . ALA A 1 86 ? -2.507 6.475 -19.769 1.00 54.22 86 ALA A CA 1
ATOM 667 C C . ALA A 1 86 ? -3.016 7.295 -18.585 1.00 54.22 86 ALA A C 1
ATOM 669 O O . ALA A 1 86 ? -2.885 8.520 -18.569 1.00 54.22 86 ALA A O 1
ATOM 670 N N . ALA A 1 87 ? -3.644 6.621 -17.627 1.00 53.94 87 ALA A N 1
ATOM 671 C CA . ALA A 1 87 ? -4.122 7.254 -16.417 1.00 53.94 87 ALA A CA 1
ATOM 672 C C . ALA A 1 87 ? -2.966 7.463 -15.428 1.00 53.94 87 ALA A C 1
ATOM 674 O O . ALA A 1 87 ? -1.911 6.827 -15.514 1.00 53.94 87 ALA A O 1
ATOM 675 N N . GLU A 1 88 ? -3.181 8.352 -14.460 1.00 64.50 88 GLU A N 1
ATOM 676 C CA . GLU A 1 88 ? -2.324 8.425 -13.281 1.00 64.50 88 GLU A CA 1
ATOM 677 C C . GLU A 1 88 ? -2.318 7.076 -12.543 1.00 64.50 88 GLU A C 1
ATOM 679 O O . GLU A 1 88 ? -3.300 6.332 -12.554 1.00 64.50 88 GLU A O 1
ATOM 684 N N . ILE A 1 89 ? -1.201 6.756 -11.888 1.00 71.75 89 ILE A N 1
ATOM 685 C CA . ILE A 1 89 ? -1.073 5.554 -11.058 1.00 71.75 89 ILE A CA 1
ATOM 686 C C . ILE A 1 89 ? -2.094 5.641 -9.920 1.00 71.75 89 ILE A C 1
ATOM 688 O O . ILE A 1 89 ? -1.948 6.458 -9.010 1.00 71.75 89 ILE A O 1
ATOM 692 N N . THR A 1 90 ? -3.107 4.779 -9.959 1.00 77.69 90 THR A N 1
ATOM 693 C CA . THR A 1 90 ? -4.153 4.695 -8.932 1.00 77.69 90 THR A CA 1
ATOM 694 C C . THR A 1 90 ? -3.941 3.499 -8.007 1.00 77.69 90 THR A C 1
ATOM 696 O O . THR A 1 90 ? -3.306 2.508 -8.371 1.00 77.69 90 THR A O 1
ATOM 699 N N . ARG A 1 91 ? -4.558 3.538 -6.819 1.00 85.44 91 ARG A N 1
ATOM 700 C CA . ARG A 1 91 ? -4.627 2.385 -5.904 1.00 85.44 91 ARG A CA 1
ATOM 701 C C . ARG A 1 91 ? -5.094 1.108 -6.615 1.00 85.44 91 ARG A C 1
ATOM 703 O O . ARG A 1 91 ? -4.465 0.068 -6.445 1.00 85.44 91 ARG A O 1
ATOM 710 N N . ASP A 1 92 ? -6.179 1.186 -7.389 1.00 83.56 92 ASP A N 1
ATOM 711 C CA . ASP A 1 92 ? -6.783 0.017 -8.048 1.00 83.56 92 ASP A CA 1
ATOM 712 C C . ASP A 1 92 ? -5.852 -0.605 -9.090 1.00 83.56 92 ASP A C 1
ATOM 714 O O . ASP A 1 92 ? -5.617 -1.813 -9.057 1.00 83.56 92 ASP A O 1
ATOM 718 N N . SER A 1 93 ? -5.249 0.220 -9.951 1.00 80.62 93 SER A N 1
ATOM 719 C CA . SER A 1 93 ? -4.313 -0.258 -10.978 1.00 80.62 93 SER A CA 1
ATOM 720 C C . SER A 1 93 ? -3.079 -0.926 -10.365 1.00 80.62 93 SER A C 1
ATOM 722 O O . SER A 1 93 ? -2.674 -2.003 -10.804 1.00 80.62 93 SER A O 1
ATOM 724 N N . VAL A 1 94 ? -2.525 -0.370 -9.279 1.00 84.88 94 VAL A N 1
ATOM 725 C CA . VAL A 1 94 ? -1.427 -1.029 -8.557 1.00 84.88 94 VAL A CA 1
ATOM 726 C C . VAL A 1 94 ? -1.874 -2.311 -7.869 1.00 84.88 94 VAL A C 1
ATOM 728 O O . VAL A 1 94 ? -1.142 -3.301 -7.896 1.00 84.88 94 VAL A O 1
ATOM 731 N N . ALA A 1 95 ? -3.048 -2.320 -7.239 1.00 86.56 95 ALA A N 1
ATOM 732 C CA . ALA A 1 95 ? -3.555 -3.514 -6.577 1.00 86.56 95 ALA A CA 1
ATOM 733 C C . ALA A 1 95 ? -3.717 -4.670 -7.579 1.00 86.56 95 ALA A C 1
ATOM 735 O O . ALA A 1 95 ? -3.337 -5.803 -7.273 1.00 86.56 95 ALA A O 1
ATOM 736 N N . ASP A 1 96 ? -4.202 -4.385 -8.786 1.00 85.19 96 ASP A N 1
ATOM 737 C CA . ASP A 1 96 ? -4.346 -5.376 -9.852 1.00 85.19 96 ASP A CA 1
ATOM 738 C C . ASP A 1 96 ? -3.000 -5.813 -10.439 1.00 85.19 96 ASP A C 1
ATOM 740 O O . ASP A 1 96 ? -2.777 -7.014 -10.601 1.00 85.19 96 ASP A O 1
ATOM 744 N N . LEU A 1 97 ? -2.055 -4.890 -10.636 1.00 85.75 97 LEU A N 1
ATOM 745 C CA . LEU A 1 97 ? -0.676 -5.209 -11.027 1.00 85.75 97 LEU A CA 1
ATOM 746 C C . LEU A 1 97 ? -0.002 -6.147 -10.016 1.00 85.75 97 LEU A C 1
ATOM 748 O O . LEU A 1 97 ? 0.631 -7.141 -10.385 1.00 85.75 97 LEU A O 1
ATOM 752 N N . VAL A 1 98 ? -0.152 -5.855 -8.723 1.00 88.50 98 VAL A N 1
ATOM 753 C CA . VAL A 1 98 ? 0.413 -6.666 -7.642 1.00 88.50 98 VAL A CA 1
ATOM 754 C C . VAL A 1 98 ? -0.227 -8.054 -7.638 1.00 88.50 98 VAL A C 1
ATOM 756 O O . VAL A 1 98 ? 0.499 -9.048 -7.608 1.00 88.50 98 VAL A O 1
ATOM 759 N N . ARG A 1 99 ? -1.559 -8.149 -7.759 1.00 87.69 99 ARG A N 1
ATOM 760 C CA . ARG A 1 99 ? -2.281 -9.432 -7.879 1.00 87.69 99 ARG A CA 1
ATOM 761 C C . ARG A 1 99 ? -1.896 -10.224 -9.128 1.00 87.69 99 ARG A C 1
ATOM 763 O O . ARG A 1 99 ? -1.876 -11.451 -9.068 1.00 87.69 99 ARG A O 1
ATOM 770 N N . GLY A 1 100 ? -1.560 -9.538 -10.219 1.00 83.50 100 GLY A N 1
ATOM 771 C CA . GLY A 1 100 ? -1.060 -10.129 -11.461 1.00 83.50 100 GLY A CA 1
ATOM 772 C C . GLY A 1 100 ? 0.343 -10.736 -11.354 1.00 83.50 100 GLY A C 1
ATOM 773 O O . GLY A 1 100 ? 0.804 -11.359 -12.304 1.00 83.50 100 GLY A O 1
ATOM 774 N N . GLY A 1 101 ? 1.023 -10.592 -10.209 1.00 82.12 101 GLY A N 1
ATOM 775 C CA . GLY A 1 101 ? 2.382 -11.100 -9.997 1.00 82.12 101 GLY A CA 1
ATOM 776 C C . GLY A 1 101 ? 3.479 -10.136 -10.455 1.00 82.12 101 GLY A C 1
ATOM 777 O O . GLY A 1 101 ? 4.661 -10.442 -10.322 1.00 82.12 101 GLY A O 1
ATOM 778 N N . CYS A 1 102 ? 3.110 -8.942 -10.914 1.00 83.75 102 CYS A N 1
ATOM 779 C CA . CYS A 1 102 ? 4.027 -7.948 -11.465 1.00 83.75 102 CYS A CA 1
ATOM 780 C C . CYS A 1 102 ? 4.536 -6.955 -10.406 1.00 83.75 102 CYS A C 1
ATOM 782 O O . CYS A 1 102 ? 5.046 -5.889 -10.730 1.00 83.75 102 CYS A O 1
ATOM 784 N N . ALA A 1 103 ? 4.431 -7.286 -9.116 1.00 86.38 103 ALA A N 1
ATOM 785 C CA . ALA A 1 103 ? 4.771 -6.382 -8.014 1.00 86.38 103 ALA A CA 1
ATOM 786 C C . ALA A 1 103 ? 6.228 -5.875 -8.026 1.00 86.38 103 ALA A C 1
ATOM 788 O O . ALA A 1 103 ? 6.517 -4.857 -7.403 1.00 86.38 103 ALA A O 1
ATOM 789 N N . GLY A 1 104 ? 7.145 -6.546 -8.735 1.00 84.25 104 GLY A N 1
ATOM 790 C CA . GLY A 1 104 ? 8.510 -6.055 -8.962 1.00 84.25 104 GLY A CA 1
ATOM 791 C C . GLY A 1 104 ? 8.558 -4.685 -9.649 1.00 84.25 104 GLY A C 1
ATOM 792 O O . GLY A 1 104 ? 9.470 -3.904 -9.392 1.00 84.25 104 GLY A O 1
ATOM 793 N N . LEU A 1 105 ? 7.527 -4.345 -10.424 1.00 82.44 105 LEU A N 1
ATOM 794 C CA . LEU A 1 105 ? 7.391 -3.057 -11.105 1.00 82.44 105 LEU A CA 1
ATOM 795 C C . LEU A 1 105 ? 7.099 -1.888 -10.145 1.00 82.44 105 LEU A C 1
ATOM 797 O O . LEU A 1 105 ? 7.182 -0.726 -10.539 1.00 82.44 105 LEU A O 1
ATOM 801 N N . LEU A 1 106 ? 6.806 -2.177 -8.870 1.00 85.44 106 LEU A N 1
ATOM 802 C CA . LEU A 1 106 ? 6.719 -1.158 -7.824 1.00 85.44 106 LEU A CA 1
ATOM 803 C C . LEU A 1 106 ? 8.083 -0.610 -7.406 1.00 85.44 106 LEU A C 1
ATOM 805 O O . LEU A 1 106 ? 8.150 0.398 -6.704 1.00 85.44 106 LEU A O 1
ATOM 809 N N . VAL A 1 107 ? 9.183 -1.261 -7.783 1.00 87.31 107 VAL A N 1
ATOM 810 C CA . VAL A 1 107 ? 10.507 -0.757 -7.437 1.00 87.31 107 VAL A CA 1
ATOM 811 C C . VAL A 1 107 ? 10.764 0.572 -8.153 1.00 87.31 107 VAL A C 1
ATOM 813 O O . VAL A 1 107 ? 10.577 0.703 -9.356 1.00 87.31 107 VAL A O 1
ATOM 816 N N . GLY A 1 108 ? 11.197 1.571 -7.387 1.00 81.38 108 GLY A N 1
ATOM 817 C CA . GLY A 1 108 ? 11.342 2.954 -7.835 1.00 81.38 108 GLY A CA 1
ATOM 818 C C . GLY A 1 108 ? 10.119 3.821 -7.536 1.00 81.38 108 GLY A C 1
ATOM 819 O O . GLY A 1 108 ? 10.267 5.039 -7.475 1.00 81.38 108 GLY A O 1
ATOM 820 N N . GLN A 1 109 ? 8.952 3.229 -7.265 1.00 83.75 109 GLN A N 1
ATOM 821 C CA . GLN A 1 109 ? 7.754 3.990 -6.915 1.00 83.75 109 GLN A CA 1
ATOM 822 C C . GLN A 1 109 ? 7.881 4.597 -5.515 1.00 83.75 109 GLN A C 1
ATOM 824 O O . GLN A 1 109 ? 8.405 3.973 -4.583 1.00 83.75 109 GLN A O 1
ATOM 829 N N . ALA A 1 110 ? 7.410 5.835 -5.379 1.00 84.62 110 ALA A N 1
ATOM 830 C CA . ALA A 1 110 ? 7.348 6.515 -4.097 1.00 84.62 110 ALA A CA 1
ATOM 831 C C . ALA A 1 110 ? 6.227 5.920 -3.237 1.00 84.62 110 ALA A C 1
ATOM 833 O O . ALA A 1 110 ? 5.122 5.662 -3.717 1.00 84.62 110 ALA A O 1
ATOM 834 N N . GLU A 1 111 ? 6.504 5.734 -1.951 1.00 88.06 111 GLU A N 1
ATOM 835 C CA . GLU A 1 111 ? 5.436 5.646 -0.967 1.00 88.06 111 GLU A CA 1
ATOM 836 C C . GLU A 1 111 ? 4.716 6.988 -0.895 1.00 88.06 111 GLU A C 1
ATOM 838 O O . GLU A 1 111 ? 5.286 8.052 -1.143 1.00 88.06 111 GLU A O 1
ATOM 843 N N . GLY A 1 112 ? 3.437 6.945 -0.553 1.00 82.94 112 GLY A N 1
ATOM 844 C CA . GLY A 1 112 ? 2.609 8.126 -0.695 1.00 82.94 112 GLY A CA 1
ATOM 845 C C . GLY A 1 112 ? 1.317 8.034 0.076 1.00 82.94 112 GLY A C 1
ATOM 846 O O . GLY A 1 112 ? 1.183 7.276 1.036 1.00 82.94 112 GLY A O 1
ATOM 847 N N . HIS A 1 113 ? 0.365 8.859 -0.339 1.00 81.44 113 HIS A N 1
ATOM 848 C CA . HIS A 1 113 ? -0.926 9.020 0.315 1.00 81.44 113 HIS A CA 1
ATOM 849 C C . HIS A 1 113 ? -1.797 7.760 0.245 1.00 81.44 113 HIS A C 1
ATOM 851 O O . HIS A 1 113 ? -2.536 7.531 1.200 1.00 81.44 113 HIS A O 1
ATOM 857 N N . TRP A 1 114 ? -1.632 6.919 -0.785 1.00 88.50 114 TRP A N 1
ATOM 858 C CA . TRP A 1 114 ? -2.354 5.652 -0.958 1.00 88.50 114 TRP A CA 1
ATOM 859 C C . TRP A 1 114 ? -1.456 4.399 -1.006 1.00 88.50 114 TRP A C 1
ATOM 861 O O . TRP A 1 114 ? -2.004 3.307 -0.998 1.00 88.50 114 TRP A O 1
ATOM 871 N N . LEU A 1 115 ? -0.118 4.493 -1.020 1.00 91.38 115 LEU A N 1
ATOM 872 C CA . LEU A 1 115 ? 0.794 3.329 -1.069 1.00 91.38 115 LEU A CA 1
ATOM 873 C C . LEU A 1 115 ? 1.741 3.298 0.137 1.00 91.38 115 LEU A C 1
ATOM 875 O O . LEU A 1 115 ? 2.376 4.308 0.439 1.00 91.38 115 LEU A O 1
ATOM 879 N N . ASP A 1 116 ? 1.863 2.142 0.793 1.00 93.06 116 ASP A N 1
ATOM 880 C CA . ASP A 1 116 ? 2.799 1.902 1.905 1.00 93.06 116 ASP A CA 1
ATOM 881 C C . ASP A 1 116 ? 3.478 0.530 1.757 1.00 93.06 116 ASP A C 1
ATOM 883 O O . ASP A 1 116 ? 2.803 -0.487 1.563 1.00 93.06 116 ASP A O 1
ATOM 887 N N . ALA A 1 117 ? 4.808 0.474 1.859 1.00 94.50 117 ALA A N 1
ATOM 888 C CA . ALA A 1 117 ? 5.548 -0.779 1.837 1.00 94.50 117 ALA A CA 1
ATOM 889 C C . ALA A 1 117 ? 5.952 -1.211 3.252 1.00 94.50 117 ALA A C 1
ATOM 891 O O . ALA A 1 117 ? 6.245 -0.424 4.160 1.00 94.50 117 ALA A O 1
ATOM 892 N N . LYS A 1 118 ? 5.963 -2.525 3.467 1.00 94.81 118 LYS A N 1
ATOM 893 C CA . LYS A 1 118 ? 6.420 -3.133 4.718 1.00 94.81 118 LYS A CA 1
ATOM 894 C C . LYS A 1 118 ? 7.356 -4.277 4.397 1.00 94.81 118 LYS A C 1
ATOM 896 O O . LYS A 1 118 ? 6.979 -5.217 3.710 1.00 94.81 118 LYS A O 1
ATOM 901 N N . SER A 1 119 ? 8.577 -4.237 4.921 1.00 93.62 119 SER A N 1
ATOM 902 C CA . SER A 1 119 ? 9.567 -5.276 4.619 1.00 93.62 119 SER A CA 1
ATOM 903 C C . SER A 1 119 ? 9.268 -6.608 5.303 1.00 93.62 119 SER A C 1
ATOM 905 O O . SER A 1 119 ? 9.731 -7.645 4.837 1.00 93.62 119 SER A O 1
ATOM 907 N N . GLU A 1 120 ? 8.508 -6.591 6.400 1.00 93.12 120 GLU A N 1
ATOM 908 C CA . GLU A 1 120 ? 8.232 -7.759 7.234 1.00 93.12 120 GLU A CA 1
ATOM 909 C C . GLU A 1 120 ? 6.738 -7.914 7.526 1.00 93.12 120 GLU A C 1
ATOM 911 O O . GLU A 1 120 ? 5.996 -6.934 7.593 1.00 93.12 120 GLU A O 1
ATOM 916 N N . GLU A 1 121 ? 6.312 -9.165 7.723 1.00 93.88 121 GLU A N 1
ATOM 917 C CA . GLU A 1 121 ? 4.965 -9.497 8.194 1.00 93.88 121 GLU A CA 1
ATOM 918 C C . GLU A 1 121 ? 4.711 -8.882 9.577 1.00 93.88 121 GLU A C 1
ATOM 920 O O . GLU A 1 121 ? 5.565 -8.967 10.463 1.00 93.88 121 GLU A O 1
ATOM 925 N N . TYR A 1 122 ? 3.518 -8.314 9.786 1.00 94.06 122 TYR A N 1
ATOM 926 C CA . TYR A 1 122 ? 3.103 -7.848 11.107 1.00 94.06 122 TYR A CA 1
ATOM 927 C C . TYR A 1 122 ? 3.136 -9.003 12.111 1.00 94.06 122 TYR A C 1
ATOM 929 O O . TYR A 1 122 ? 2.559 -10.071 11.885 1.00 94.06 122 TYR A O 1
ATOM 937 N N . ASP A 1 123 ? 3.778 -8.778 13.256 1.00 92.94 123 ASP A N 1
ATOM 938 C CA . ASP A 1 123 ? 3.799 -9.757 14.335 1.00 92.94 123 ASP A CA 1
ATOM 939 C C . ASP A 1 123 ? 2.438 -9.822 15.041 1.00 92.94 123 ASP A C 1
ATOM 941 O O . ASP A 1 123 ? 2.164 -9.116 16.009 1.00 92.94 123 ASP A O 1
ATOM 945 N N . LEU A 1 124 ? 1.574 -10.716 14.571 1.00 93.62 124 LEU A N 1
ATOM 946 C CA . LEU A 1 124 ? 0.250 -10.911 15.161 1.00 93.62 124 LEU A CA 1
ATOM 947 C C . LEU A 1 124 ? 0.270 -11.705 16.476 1.00 93.62 124 LEU A C 1
ATOM 949 O O . LEU A 1 124 ? -0.797 -12.004 17.020 1.00 93.62 124 LEU A O 1
ATOM 953 N N . THR A 1 125 ? 1.445 -12.099 16.978 1.00 90.06 125 THR A N 1
ATOM 954 C CA . THR A 1 125 ? 1.565 -12.736 18.297 1.00 90.06 125 THR A CA 1
ATOM 955 C C . THR A 1 125 ? 1.642 -11.700 19.415 1.00 90.06 125 THR A C 1
ATOM 957 O O . THR A 1 125 ? 1.083 -11.929 20.487 1.00 90.06 125 THR A O 1
ATOM 960 N N . SER A 1 126 ? 2.220 -10.526 19.143 1.00 89.94 126 SER A N 1
ATOM 961 C CA . SER A 1 126 ? 2.264 -9.408 20.084 1.00 89.94 126 SER A CA 1
ATOM 962 C C . SER A 1 126 ? 1.082 -8.452 19.921 1.00 89.94 126 SER A C 1
ATOM 964 O O . SER A 1 126 ? 0.597 -8.179 18.821 1.00 89.94 126 SER A O 1
ATOM 966 N N . THR A 1 127 ? 0.627 -7.872 21.034 1.00 86.62 127 THR A N 1
ATOM 967 C CA . THR A 1 127 ? -0.386 -6.801 21.021 1.00 86.62 127 THR A CA 1
ATOM 968 C C . THR A 1 127 ? 0.087 -5.604 20.199 1.00 86.62 127 THR A C 1
ATOM 970 O O . THR A 1 127 ? -0.682 -5.032 19.431 1.00 86.62 127 THR A O 1
ATOM 973 N N . ARG A 1 128 ? 1.381 -5.275 20.287 1.00 86.94 128 ARG A N 1
ATOM 974 C CA . ARG A 1 128 ? 2.002 -4.205 19.506 1.00 86.94 128 ARG A CA 1
ATOM 975 C C . ARG A 1 128 ? 1.844 -4.422 18.002 1.00 86.94 128 ARG A C 1
ATOM 977 O O . ARG A 1 128 ? 1.460 -3.485 17.306 1.00 86.94 128 ARG A O 1
ATOM 984 N N . GLY A 1 129 ? 2.119 -5.620 17.485 1.00 90.94 129 GLY A N 1
ATOM 985 C CA . GLY A 1 129 ? 1.989 -5.883 16.051 1.00 90.94 129 GLY A CA 1
ATOM 986 C C . GLY A 1 129 ? 0.533 -5.891 15.579 1.00 90.94 129 GLY A C 1
ATOM 987 O O . GLY A 1 129 ? 0.244 -5.347 14.514 1.00 90.94 129 GLY A O 1
ATOM 988 N N . LYS A 1 130 ? -0.401 -6.382 16.409 1.00 92.88 130 LYS A N 1
ATOM 989 C CA . LYS A 1 130 ? -1.850 -6.293 16.144 1.00 92.88 130 LYS A CA 1
ATOM 990 C C . LYS A 1 130 ? -2.338 -4.847 16.029 1.00 92.88 130 LYS A C 1
ATOM 992 O O . LYS A 1 130 ? -2.988 -4.497 15.047 1.00 92.88 130 LYS A O 1
ATOM 997 N N . ILE A 1 131 ? -1.973 -4.001 16.996 1.00 89.00 131 ILE A N 1
ATOM 998 C CA . ILE A 1 131 ? -2.302 -2.569 16.977 1.00 89.00 131 ILE A CA 1
ATOM 999 C C . ILE A 1 131 ? -1.637 -1.887 15.777 1.00 89.00 131 ILE A C 1
ATOM 1001 O O . ILE A 1 131 ? -2.278 -1.088 15.104 1.00 89.00 131 ILE A O 1
ATOM 1005 N N . SER A 1 132 ? -0.386 -2.232 15.456 1.00 91.12 132 SER A N 1
ATOM 1006 C CA . SER A 1 132 ? 0.335 -1.643 14.316 1.00 91.12 132 SER A CA 1
ATOM 1007 C C . SER A 1 132 ? -0.346 -1.943 12.975 1.00 91.12 132 SER A C 1
ATOM 1009 O O . SER A 1 132 ? -0.436 -1.057 12.125 1.00 91.12 132 SER A O 1
ATOM 1011 N N . LEU A 1 133 ? -0.858 -3.168 12.790 1.00 94.81 133 LEU A N 1
ATOM 1012 C CA . LEU A 1 133 ? -1.666 -3.531 11.622 1.00 94.81 133 LEU A CA 1
ATOM 1013 C C . LEU A 1 133 ? -2.952 -2.695 11.570 1.00 94.81 133 LEU A C 1
ATOM 1015 O O . LEU A 1 133 ? -3.238 -2.066 10.552 1.00 94.81 133 LEU A O 1
ATOM 1019 N N . ALA A 1 134 ? -3.698 -2.646 12.676 1.00 93.31 134 ALA A N 1
ATOM 1020 C CA . ALA A 1 134 ? -4.945 -1.889 12.749 1.00 93.31 134 ALA A CA 1
ATOM 1021 C C . ALA A 1 134 ? -4.728 -0.388 12.498 1.00 93.31 134 ALA A C 1
ATOM 1023 O O . ALA A 1 134 ? -5.502 0.223 11.771 1.00 93.31 134 ALA A O 1
ATOM 1024 N N . GLN A 1 135 ? -3.647 0.201 13.018 1.00 91.00 135 GLN A N 1
ATOM 1025 C CA . GLN A 1 135 ? -3.271 1.597 12.766 1.00 91.00 135 GLN A CA 1
ATOM 1026 C C . GLN A 1 135 ? -2.929 1.861 11.304 1.00 91.00 135 GLN A C 1
ATOM 1028 O O . GLN A 1 135 ? -3.311 2.904 10.776 1.00 91.00 135 GLN A O 1
ATOM 1033 N N . ALA A 1 136 ? -2.218 0.943 10.645 1.00 92.00 136 ALA A N 1
ATOM 1034 C CA . ALA A 1 136 ? -1.902 1.083 9.229 1.00 92.00 136 ALA A CA 1
ATOM 1035 C C . ALA A 1 136 ? -3.174 1.051 8.368 1.00 92.00 136 ALA A C 1
ATOM 1037 O O . ALA A 1 136 ? -3.349 1.910 7.509 1.00 92.00 136 ALA A O 1
ATOM 1038 N N . VAL A 1 137 ? -4.098 0.130 8.658 1.00 95.06 137 VAL A N 1
ATOM 1039 C CA . VAL A 1 137 ? -5.382 0.035 7.949 1.00 95.06 137 VAL A CA 1
ATOM 1040 C C . VAL A 1 137 ? -6.287 1.231 8.251 1.00 95.06 137 VAL A C 1
ATOM 1042 O O . VAL A 1 137 ? -6.807 1.838 7.321 1.00 95.06 137 VAL A O 1
ATOM 1045 N N . ALA A 1 138 ? -6.428 1.631 9.519 1.00 92.56 138 ALA A N 1
ATOM 1046 C CA . ALA A 1 138 ? -7.232 2.791 9.916 1.00 92.56 138 ALA A CA 1
ATOM 1047 C C . ALA A 1 138 ? -6.772 4.074 9.221 1.00 92.56 138 ALA A C 1
ATOM 1049 O O . ALA A 1 138 ? -7.591 4.885 8.797 1.00 92.56 138 ALA A O 1
ATOM 1050 N N . ARG A 1 139 ? -5.452 4.244 9.075 1.00 89.81 139 ARG A N 1
ATOM 1051 C CA . ARG A 1 139 ? -4.857 5.395 8.397 1.00 89.81 139 ARG A CA 1
ATOM 1052 C C . ARG A 1 139 ? -5.366 5.540 6.961 1.00 89.81 139 ARG A C 1
ATOM 1054 O O . ARG A 1 139 ? -5.660 6.659 6.554 1.00 89.81 139 ARG A O 1
ATOM 1061 N N . PHE A 1 140 ? -5.465 4.436 6.222 1.00 93.56 140 PHE A N 1
ATOM 1062 C CA . PHE A 1 140 ? -5.967 4.428 4.847 1.00 93.56 140 PHE A CA 1
ATOM 1063 C C . PHE A 1 140 ? -7.493 4.423 4.775 1.00 93.56 140 PHE A C 1
ATOM 1065 O O . PHE A 1 140 ? -8.056 5.116 3.941 1.00 93.56 140 PHE A O 1
ATOM 1072 N N . ALA A 1 141 ? -8.178 3.750 5.699 1.00 93.88 141 ALA A N 1
ATOM 1073 C CA . ALA A 1 141 ? -9.637 3.808 5.805 1.00 93.88 141 ALA A CA 1
ATOM 1074 C C . ALA A 1 141 ? -10.151 5.239 6.074 1.00 93.88 141 ALA A C 1
ATOM 1076 O O . ALA A 1 141 ? -11.237 5.610 5.639 1.00 93.88 141 ALA A O 1
ATOM 1077 N N . ASN A 1 142 ? -9.350 6.058 6.763 1.00 90.50 142 ASN A N 1
ATOM 1078 C CA . ASN A 1 142 ? -9.618 7.479 6.990 1.00 90.50 142 ASN A CA 1
ATOM 1079 C C . ASN A 1 142 ? -9.198 8.396 5.832 1.00 90.50 142 ASN A C 1
ATOM 1081 O O . ASN A 1 142 ? -9.538 9.577 5.864 1.00 90.50 142 ASN A O 1
ATOM 1085 N N . ALA A 1 143 ? -8.450 7.899 4.846 1.00 88.69 143 ALA A N 1
ATOM 1086 C CA . ALA A 1 143 ? -8.069 8.675 3.671 1.00 88.69 143 ALA A CA 1
ATOM 1087 C C . ALA A 1 143 ? -9.229 8.747 2.663 1.00 88.69 143 ALA A C 1
ATOM 1089 O O . ALA A 1 143 ? -10.166 7.949 2.709 1.00 88.69 143 ALA A O 1
ATOM 1090 N N . GLU A 1 144 ? -9.186 9.727 1.762 1.00 87.81 144 GLU A N 1
ATOM 1091 C CA . GLU A 1 144 ? -10.200 9.902 0.712 1.00 87.81 144 GLU A CA 1
ATOM 1092 C C . GLU A 1 144 ? -10.151 8.755 -0.307 1.00 87.81 144 GLU A C 1
ATOM 1094 O O . GLU A 1 144 ? -11.173 8.153 -0.617 1.00 87.81 144 GLU A O 1
ATOM 1099 N N . GLU A 1 145 ? -8.948 8.365 -0.726 1.00 86.94 145 GLU A N 1
ATOM 1100 C CA . GLU A 1 145 ? -8.723 7.366 -1.781 1.00 86.94 145 GLU A CA 1
ATOM 1101 C C . GLU A 1 145 ? -8.543 5.927 -1.262 1.00 86.94 145 GLU A C 1
ATOM 1103 O O . GLU A 1 145 ? -8.347 4.991 -2.042 1.00 86.94 145 GLU A O 1
ATOM 1108 N N . GLY A 1 146 ? -8.603 5.723 0.057 1.00 92.75 146 GLY A N 1
ATOM 1109 C CA . GLY A 1 146 ? -8.205 4.456 0.665 1.00 92.75 146 GLY A CA 1
ATOM 1110 C C . GLY A 1 146 ? -6.685 4.260 0.625 1.00 92.75 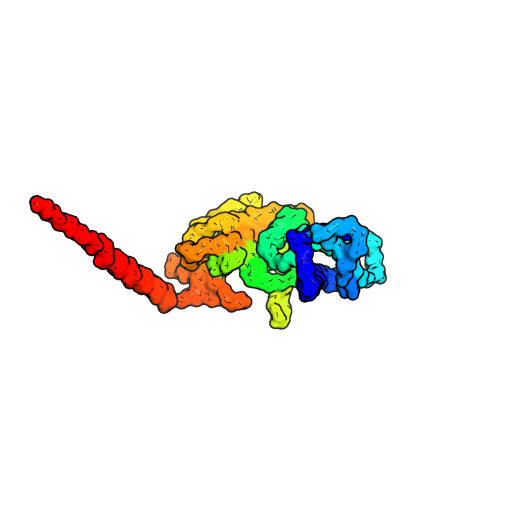146 GLY A C 1
ATOM 1111 O O . GLY A 1 146 ? -5.917 5.207 0.799 1.00 92.75 146 GLY A O 1
ATOM 1112 N N . GLY A 1 147 ? -6.236 3.022 0.417 1.00 93.88 147 GLY A N 1
ATOM 1113 C CA . GLY A 1 147 ? -4.828 2.728 0.172 1.00 93.88 147 GLY A CA 1
ATOM 1114 C C . GLY A 1 147 ? -4.491 1.249 0.020 1.00 93.88 147 GLY A C 1
ATOM 1115 O O . GLY A 1 147 ? -5.321 0.370 0.222 1.00 93.88 147 GLY A O 1
ATOM 1116 N N . LEU A 1 148 ? -3.240 0.988 -0.331 1.00 95.31 148 LEU A N 1
ATOM 1117 C CA . LEU A 1 148 ? -2.654 -0.317 -0.562 1.00 95.31 148 LEU A CA 1
ATOM 1118 C C . LEU A 1 148 ? -1.399 -0.458 0.300 1.00 95.31 148 LEU A C 1
ATOM 1120 O O . LEU A 1 148 ? -0.470 0.347 0.215 1.00 95.31 148 LEU A O 1
ATOM 1124 N N . ILE A 1 149 ? -1.359 -1.513 1.109 1.00 96.12 149 ILE A N 1
ATOM 1125 C CA . ILE A 1 149 ? -0.164 -1.908 1.853 1.00 96.12 149 ILE A CA 1
ATOM 1126 C C . ILE A 1 149 ? 0.427 -3.144 1.185 1.00 96.12 149 ILE A C 1
ATOM 1128 O O . ILE A 1 149 ? -0.249 -4.168 1.063 1.00 96.12 149 ILE A O 1
ATOM 1132 N N . VAL A 1 150 ? 1.700 -3.069 0.802 1.00 96.25 150 VAL A N 1
ATOM 1133 C CA . VAL A 1 150 ? 2.440 -4.194 0.216 1.00 96.25 150 VAL A CA 1
ATOM 1134 C C . VAL A 1 150 ? 3.482 -4.695 1.210 1.00 96.25 150 VAL A C 1
ATOM 1136 O O . VAL A 1 150 ? 4.510 -4.060 1.453 1.00 96.25 150 VAL A O 1
ATOM 1139 N N . VAL A 1 151 ? 3.228 -5.868 1.788 1.00 96.50 151 VAL A N 1
ATOM 1140 C CA . VAL A 1 151 ? 4.155 -6.545 2.700 1.00 96.50 151 VAL A CA 1
ATOM 1141 C C . VAL A 1 151 ? 5.088 -7.470 1.919 1.00 96.50 151 VAL A C 1
ATOM 1143 O O . VAL A 1 151 ? 4.645 -8.254 1.082 1.00 96.50 151 VAL A O 1
ATOM 1146 N N . GLY A 1 152 ? 6.380 -7.420 2.236 1.00 94.94 152 GLY A N 1
ATOM 1147 C CA . GLY A 1 152 ? 7.473 -8.031 1.479 1.00 94.94 152 GLY A CA 1
ATOM 1148 C C . GLY A 1 152 ? 8.131 -7.096 0.465 1.00 94.94 152 GLY A C 1
ATOM 1149 O O . GLY A 1 152 ? 8.890 -7.556 -0.394 1.00 94.94 152 GLY A O 1
ATOM 1150 N N . ALA A 1 153 ? 7.874 -5.795 0.606 1.00 94.44 153 ALA A N 1
ATOM 1151 C CA . ALA A 1 153 ? 8.528 -4.719 -0.119 1.00 94.44 153 ALA A CA 1
ATOM 1152 C C . ALA A 1 153 ? 9.303 -3.825 0.860 1.00 94.44 153 ALA A C 1
ATOM 1154 O O . ALA A 1 153 ? 8.835 -3.520 1.956 1.00 94.44 153 ALA A O 1
ATOM 1155 N N . LYS A 1 154 ? 10.517 -3.424 0.490 1.00 93.94 154 LYS A N 1
ATOM 1156 C CA . LYS A 1 154 ? 11.392 -2.588 1.310 1.00 93.94 154 LYS A CA 1
ATOM 1157 C C . LYS A 1 154 ? 11.522 -1.214 0.678 1.00 93.94 154 LYS A C 1
ATOM 1159 O O . LYS A 1 154 ? 12.035 -1.091 -0.436 1.00 93.94 154 LYS A O 1
ATOM 1164 N N . ALA A 1 155 ? 11.139 -0.190 1.426 1.00 91.75 155 ALA A N 1
ATOM 1165 C CA . ALA A 1 155 ? 11.395 1.191 1.065 1.00 91.75 155 ALA A CA 1
ATOM 1166 C C . ALA A 1 155 ? 12.695 1.722 1.676 1.00 91.75 155 ALA A C 1
ATOM 1168 O O . ALA A 1 155 ? 13.287 1.149 2.600 1.00 91.75 155 ALA A O 1
ATOM 1169 N N . LYS A 1 156 ? 13.181 2.815 1.094 1.00 91.06 156 LYS A N 1
ATOM 1170 C CA . LYS A 1 156 ? 14.315 3.590 1.580 1.00 91.06 156 LYS A CA 1
ATOM 1171 C C . LYS A 1 156 ? 13.924 5.057 1.598 1.00 91.06 156 LYS A C 1
ATOM 1173 O O . LYS A 1 156 ? 13.514 5.598 0.573 1.00 91.06 156 LYS A O 1
ATOM 1178 N N . LYS A 1 157 ? 14.180 5.703 2.730 1.00 88.94 157 LYS A N 1
ATOM 1179 C CA . LYS A 1 157 ? 14.038 7.146 2.877 1.00 88.94 157 LYS A CA 1
ATOM 1180 C C . LYS A 1 157 ? 15.007 7.911 1.970 1.00 88.94 157 LYS A C 1
ATOM 1182 O O . LYS A 1 157 ? 16.204 7.609 1.920 1.00 88.94 157 LYS A O 1
ATOM 1187 N N . ILE A 1 158 ? 14.471 8.895 1.266 1.00 85.81 158 ILE A N 1
ATOM 1188 C CA . ILE A 1 158 ? 15.155 9.875 0.421 1.00 85.81 158 ILE A CA 1
ATOM 1189 C C . ILE A 1 158 ? 14.746 11.295 0.877 1.00 85.81 158 ILE A C 1
ATOM 1191 O O . ILE A 1 158 ? 13.883 11.414 1.747 1.00 85.81 158 ILE A O 1
ATOM 1195 N N . PRO A 1 159 ? 15.374 12.378 0.376 1.00 82.25 159 PRO A N 1
ATOM 1196 C CA . PRO A 1 159 ? 15.009 13.741 0.779 1.00 82.25 159 PRO A CA 1
ATOM 1197 C C . PRO A 1 159 ? 13.528 14.089 0.560 1.00 82.25 159 PRO A C 1
ATOM 1199 O O . PRO A 1 159 ? 12.946 14.744 1.417 1.00 82.25 159 PRO A O 1
ATOM 1202 N N . ASP A 1 160 ? 12.928 13.580 -0.520 1.00 79.62 160 ASP A N 1
ATOM 1203 C CA . ASP A 1 160 ? 11.553 13.889 -0.944 1.00 79.62 160 ASP A CA 1
ATOM 1204 C C . ASP A 1 160 ? 10.533 12.786 -0.583 1.00 79.62 160 ASP A C 1
ATOM 1206 O O . ASP A 1 160 ? 9.525 12.633 -1.266 1.00 79.62 160 ASP A O 1
ATOM 1210 N N . GLY A 1 161 ? 10.821 11.958 0.432 1.00 83.88 161 GLY A N 1
ATOM 1211 C CA . GLY A 1 161 ? 9.901 10.918 0.918 1.00 83.88 161 GLY A CA 1
ATOM 1212 C C . GLY A 1 161 ? 10.541 9.536 1.071 1.00 83.88 161 GLY A C 1
ATOM 1213 O O . GLY A 1 161 ? 11.732 9.406 1.367 1.00 83.88 161 GLY A O 1
ATOM 1214 N N . GLU A 1 162 ? 9.765 8.470 0.881 1.00 88.62 162 GLU A N 1
ATOM 1215 C CA . GLU A 1 162 ? 10.263 7.088 0.868 1.00 88.62 162 GLU A CA 1
ATOM 1216 C C . GLU A 1 162 ? 10.009 6.445 -0.495 1.00 88.62 162 GLU A C 1
ATOM 1218 O O . GLU A 1 162 ? 8.980 6.676 -1.114 1.00 88.62 162 GLU A O 1
ATOM 1223 N N . VAL A 1 163 ? 10.964 5.658 -0.992 1.00 88.94 163 VAL A N 1
ATOM 1224 C CA . VAL A 1 163 ? 10.863 4.988 -2.298 1.00 88.94 163 VAL A CA 1
ATOM 1225 C C . VAL A 1 163 ? 11.098 3.499 -2.134 1.00 88.94 163 VAL A C 1
ATOM 1227 O O . VAL A 1 163 ? 12.073 3.094 -1.492 1.00 88.94 163 VAL A O 1
ATOM 1230 N N . ILE A 1 164 ? 10.251 2.685 -2.761 1.00 91.31 164 ILE A N 1
ATOM 1231 C CA . ILE A 1 164 ? 10.391 1.230 -2.797 1.00 91.31 164 ILE A CA 1
ATOM 1232 C C . ILE A 1 164 ? 11.682 0.884 -3.539 1.00 91.31 164 ILE A C 1
ATOM 1234 O O . ILE A 1 164 ? 11.889 1.250 -4.692 1.00 91.31 164 ILE A O 1
ATOM 1238 N N . ARG A 1 165 ? 12.597 0.186 -2.869 1.00 91.75 165 ARG A N 1
ATOM 1239 C CA . ARG A 1 165 ? 13.895 -0.219 -3.434 1.00 91.75 165 ARG A CA 1
ATOM 1240 C C . ARG A 1 165 ? 13.955 -1.679 -3.819 1.00 91.75 165 ARG A C 1
ATOM 1242 O O . ARG A 1 165 ? 14.845 -2.057 -4.574 1.00 91.75 165 ARG A O 1
ATOM 1249 N N . GLU A 1 166 ? 13.075 -2.488 -3.253 1.00 91.75 166 GLU A N 1
ATOM 1250 C CA . GLU A 1 166 ? 13.143 -3.930 -3.386 1.00 91.75 166 GLU A CA 1
ATOM 1251 C C . GLU A 1 166 ? 11.776 -4.546 -3.101 1.00 91.75 166 GLU A C 1
ATOM 1253 O O . GLU A 1 166 ? 11.147 -4.222 -2.096 1.00 91.75 166 GLU A O 1
ATOM 1258 N N . VAL A 1 167 ? 11.352 -5.479 -3.951 1.00 92.88 167 VAL A N 1
ATOM 1259 C CA . VAL A 1 167 ? 10.168 -6.316 -3.743 1.00 92.88 167 VAL A CA 1
ATOM 1260 C C . VAL A 1 167 ? 10.616 -7.766 -3.872 1.00 92.88 167 VAL A C 1
ATOM 1262 O O . VAL A 1 167 ? 10.970 -8.215 -4.957 1.00 92.88 167 VAL A O 1
ATOM 1265 N N . ARG A 1 168 ? 10.672 -8.493 -2.751 1.00 91.81 168 ARG A N 1
ATOM 1266 C CA . ARG A 1 168 ? 11.119 -9.904 -2.726 1.00 91.81 168 ARG A CA 1
ATOM 1267 C C . ARG A 1 168 ? 10.109 -10.856 -2.104 1.00 91.81 168 ARG A C 1
ATOM 1269 O O . ARG A 1 168 ? 10.271 -12.069 -2.218 1.00 91.81 168 ARG A O 1
ATOM 1276 N N . GLY A 1 169 ? 9.101 -10.336 -1.413 1.00 93.06 169 GLY A N 1
ATOM 1277 C CA . GLY A 1 169 ? 8.210 -11.159 -0.609 1.00 93.06 169 GLY A CA 1
ATOM 1278 C C . GLY A 1 169 ? 8.856 -11.640 0.690 1.00 93.06 169 GLY A C 1
ATOM 1279 O O . GLY A 1 169 ? 10.080 -11.624 0.879 1.00 93.06 169 GLY A O 1
ATOM 1280 N N . ILE A 1 170 ? 7.997 -12.101 1.590 1.00 94.75 170 ILE A N 1
ATOM 1281 C CA . ILE A 1 170 ? 8.345 -12.723 2.868 1.00 94.75 170 ILE A CA 1
ATOM 1282 C C . ILE A 1 170 ? 7.983 -14.202 2.834 1.00 94.75 170 ILE A C 1
ATOM 1284 O O . ILE A 1 170 ? 7.189 -14.631 2.007 1.00 94.75 170 ILE A O 1
ATOM 1288 N N . VAL A 1 171 ? 8.571 -15.006 3.716 1.00 94.06 171 VAL A N 1
ATOM 1289 C CA . VAL A 1 171 ? 8.074 -16.367 3.955 1.00 94.06 171 VAL A CA 1
ATOM 1290 C C . VAL A 1 171 ? 6.941 -16.241 4.974 1.00 94.06 171 VAL A C 1
ATOM 1292 O O . VAL A 1 171 ? 7.235 -15.854 6.108 1.00 94.06 171 VAL A O 1
ATOM 1295 N N . PRO A 1 172 ? 5.673 -16.507 4.606 1.00 88.38 172 PRO A N 1
ATOM 1296 C CA . PRO A 1 172 ? 4.560 -16.338 5.532 1.00 88.38 172 PRO A CA 1
ATOM 1297 C C . PRO A 1 172 ? 4.748 -17.234 6.749 1.00 88.38 172 PRO A C 1
ATOM 1299 O O . PRO A 1 172 ? 5.053 -18.422 6.611 1.00 88.38 172 PRO A O 1
ATOM 1302 N N . ARG A 1 173 ? 4.564 -16.679 7.950 1.00 88.19 173 ARG A N 1
ATOM 1303 C CA . ARG A 1 173 ? 4.721 -17.455 9.190 1.00 88.19 173 ARG A CA 1
ATOM 1304 C C . ARG A 1 173 ? 3.630 -18.511 9.348 1.00 88.19 173 ARG A C 1
ATOM 1306 O O . ARG A 1 173 ? 3.845 -19.516 10.021 1.00 88.19 173 ARG A O 1
ATOM 1313 N N . HIS A 1 174 ? 2.465 -18.275 8.745 1.00 89.06 174 HIS A N 1
ATOM 1314 C CA . HIS A 1 174 ? 1.298 -19.135 8.864 1.00 89.06 174 HIS A CA 1
ATOM 1315 C C . HIS A 1 174 ? 0.562 -19.267 7.528 1.00 89.06 174 HIS A C 1
ATOM 1317 O O . HIS A 1 174 ? 0.508 -18.334 6.732 1.00 89.06 174 HIS A O 1
ATOM 1323 N N . SER A 1 175 ? -0.047 -20.428 7.286 1.00 84.81 175 SER A N 1
ATOM 1324 C CA . SER A 1 175 ? -0.852 -20.668 6.081 1.00 84.81 175 SER A CA 1
ATOM 1325 C C . SER A 1 175 ? -2.197 -19.931 6.100 1.00 84.81 175 SER A C 1
ATOM 1327 O O . SER A 1 175 ? -2.800 -19.727 5.053 1.00 84.81 175 SER A O 1
ATOM 1329 N N . ASP A 1 176 ? -2.676 -19.528 7.279 1.00 91.00 176 ASP A N 1
ATOM 1330 C CA . ASP A 1 176 ? -3.944 -18.825 7.497 1.00 91.00 176 ASP A CA 1
ATOM 1331 C C . ASP A 1 176 ? -3.768 -17.308 7.707 1.00 91.00 176 ASP A C 1
ATOM 1333 O O . ASP A 1 176 ? -4.673 -16.649 8.225 1.00 91.00 176 ASP A O 1
ATOM 1337 N N . THR A 1 177 ? -2.630 -16.731 7.286 1.00 91.25 177 THR A N 1
ATOM 1338 C CA . THR A 1 177 ? -2.289 -15.303 7.457 1.00 91.25 177 THR A CA 1
ATOM 1339 C C . THR A 1 177 ? -3.460 -14.370 7.131 1.00 91.25 177 THR A C 1
ATOM 1341 O O . THR A 1 177 ? -3.800 -13.523 7.955 1.00 91.25 177 THR A O 1
ATOM 1344 N N . ARG A 1 178 ? -4.168 -14.577 6.011 1.00 93.44 178 ARG A N 1
ATOM 1345 C CA . ARG A 1 178 ? -5.359 -13.787 5.643 1.00 93.44 178 ARG A CA 1
ATOM 1346 C C . ARG A 1 178 ? -6.419 -13.752 6.751 1.00 93.44 178 ARG A C 1
ATOM 1348 O O . ARG A 1 178 ? -6.864 -12.679 7.151 1.00 93.44 178 ARG A O 1
ATOM 1355 N N . ALA A 1 179 ? -6.820 -14.918 7.254 1.00 94.62 179 ALA A N 1
ATOM 1356 C CA . ALA A 1 179 ? -7.855 -15.026 8.281 1.00 94.62 179 ALA A CA 1
ATOM 1357 C C . ALA A 1 179 ? -7.400 -14.410 9.613 1.00 94.62 179 ALA A C 1
ATOM 1359 O O . ALA A 1 179 ? -8.207 -13.828 10.339 1.00 94.62 179 ALA A O 1
ATOM 1360 N N . ARG A 1 180 ? -6.103 -14.506 9.929 1.00 95.69 180 ARG A N 1
ATOM 1361 C CA . ARG A 1 180 ? -5.525 -13.898 11.134 1.00 95.69 180 ARG A CA 1
ATOM 1362 C C . ARG A 1 180 ? -5.520 -12.374 11.061 1.00 95.69 180 ARG A C 1
ATOM 1364 O O . ARG A 1 180 ? -5.870 -11.742 12.052 1.00 95.69 180 ARG A O 1
ATOM 1371 N N . TYR A 1 181 ? -5.173 -11.798 9.910 1.00 96.50 181 TYR A N 1
ATOM 1372 C CA . TYR A 1 181 ? -5.209 -10.348 9.705 1.00 96.50 181 TYR A CA 1
ATOM 1373 C C . TYR A 1 181 ? -6.636 -9.815 9.843 1.00 96.50 181 TYR A C 1
ATOM 1375 O O . TYR A 1 181 ? -6.858 -8.903 10.631 1.00 96.50 181 TYR A O 1
ATOM 1383 N N . LEU A 1 182 ? -7.606 -10.431 9.156 1.00 95.75 182 LEU A N 1
ATOM 1384 C CA . LEU A 1 182 ? -9.015 -10.037 9.259 1.00 95.75 182 LEU A CA 1
ATOM 1385 C C . LEU A 1 182 ? -9.511 -10.094 10.706 1.00 95.75 182 LEU A C 1
ATOM 1387 O O . LEU A 1 182 ? -10.051 -9.114 11.194 1.00 95.75 182 LEU A O 1
ATOM 1391 N N . ARG A 1 183 ? -9.212 -11.170 11.445 1.00 95.38 183 ARG A N 1
ATOM 1392 C CA . ARG A 1 183 ? -9.590 -11.282 12.864 1.00 95.38 183 ARG A CA 1
ATOM 1393 C C . ARG A 1 183 ? -8.984 -10.181 13.734 1.00 95.38 183 ARG A C 1
ATOM 1395 O O . ARG A 1 183 ? -9.611 -9.744 14.693 1.00 95.38 183 ARG A O 1
ATOM 1402 N N . VAL A 1 184 ? -7.751 -9.767 13.444 1.00 95.06 184 VAL A N 1
ATOM 1403 C CA . VAL A 1 184 ? -7.106 -8.653 14.150 1.00 95.06 184 VAL A CA 1
ATOM 1404 C C . VAL A 1 184 ? -7.801 -7.336 13.828 1.00 95.06 184 VAL A C 1
ATOM 1406 O O . VAL A 1 184 ? -8.021 -6.559 14.750 1.00 95.06 184 VAL A O 1
ATOM 1409 N N . LEU A 1 185 ? -8.175 -7.100 12.569 1.00 95.19 185 LEU A N 1
ATOM 1410 C CA . LEU A 1 185 ? -8.910 -5.903 12.157 1.00 95.19 185 LEU A CA 1
ATOM 1411 C C . LEU A 1 185 ? -10.324 -5.879 12.744 1.00 95.19 185 LEU A C 1
ATOM 1413 O O . LEU A 1 185 ? -10.674 -4.898 13.381 1.00 95.19 185 LEU A O 1
ATOM 1417 N N . ASP A 1 186 ? -11.081 -6.970 12.640 1.00 92.75 186 ASP A N 1
ATOM 1418 C CA . ASP A 1 186 ? -12.407 -7.113 13.258 1.00 92.75 186 ASP A CA 1
ATOM 1419 C C . ASP A 1 186 ? -12.350 -6.889 14.764 1.00 92.75 186 ASP A C 1
ATOM 1421 O O . ASP A 1 186 ? -13.279 -6.341 15.357 1.00 92.75 186 ASP A O 1
ATOM 1425 N N . HIS A 1 187 ? -11.255 -7.338 15.391 1.00 90.88 187 HIS A N 1
ATOM 1426 C CA . HIS A 1 187 ? -11.056 -7.071 16.793 1.00 90.88 187 HIS A CA 1
ATOM 1427 C C . HIS A 1 187 ? -10.776 -5.600 17.000 1.00 90.88 187 HIS A C 1
ATOM 1429 O O . HIS A 1 187 ? -11.593 -5.052 17.706 1.00 90.88 187 HIS A O 1
ATOM 1435 N N . HIS A 1 188 ? -9.712 -5.012 16.415 1.00 89.19 188 HIS A N 1
ATOM 1436 C CA . HIS A 1 188 ? -9.064 -3.728 16.763 1.00 89.19 188 HIS A CA 1
ATOM 1437 C C . HIS A 1 188 ? -9.536 -2.461 16.029 1.00 89.19 188 HIS A C 1
ATOM 1439 O O . HIS A 1 188 ? -9.219 -1.360 16.482 1.00 89.19 188 HIS A O 1
ATOM 1445 N N . LEU A 1 189 ? -10.244 -2.588 14.909 1.00 91.25 189 LEU A N 1
ATOM 1446 C CA . LEU A 1 189 ? -10.651 -1.480 14.045 1.00 91.25 189 LEU A CA 1
ATOM 1447 C C . LEU A 1 189 ? -12.158 -1.232 14.172 1.00 91.25 189 LEU A C 1
ATOM 1449 O O . LEU A 1 189 ? -12.954 -2.157 14.032 1.00 91.25 189 LEU A O 1
ATOM 1453 N N . TYR A 1 190 ? -12.555 0.016 14.424 1.00 89.50 190 TYR A N 1
ATOM 1454 C CA . TYR A 1 190 ? -13.964 0.384 14.562 1.00 89.50 190 TYR A CA 1
ATOM 1455 C C . TYR A 1 190 ? -14.303 1.718 13.871 1.00 89.50 190 TYR A C 1
ATOM 1457 O O . TYR A 1 190 ? -13.612 2.699 14.129 1.00 89.50 190 TYR A O 1
ATOM 1465 N N . PRO A 1 191 ? -15.393 1.818 13.089 1.00 92.38 191 PRO A N 1
ATOM 1466 C CA . PRO A 1 191 ? -16.270 0.714 12.693 1.00 92.38 191 PRO A CA 1
ATOM 1467 C C . PRO A 1 191 ? -15.528 -0.315 11.813 1.00 92.38 191 PRO A C 1
ATOM 1469 O O . PRO A 1 191 ? -14.418 -0.036 11.357 1.00 92.38 191 PRO A O 1
ATOM 1472 N N . PRO A 1 192 ? -16.083 -1.521 11.592 1.00 90.88 192 PRO A N 1
ATOM 1473 C CA . PRO A 1 192 ? -15.502 -2.466 10.644 1.00 90.88 192 PRO A CA 1
ATOM 1474 C C . PRO A 1 192 ? -15.431 -1.843 9.247 1.00 90.88 192 PRO A C 1
ATOM 1476 O O . PRO A 1 192 ? -16.446 -1.400 8.714 1.00 90.88 192 PRO A O 1
ATOM 1479 N N . ALA A 1 193 ? -14.236 -1.802 8.663 1.00 93.06 193 ALA A N 1
ATOM 1480 C CA . ALA A 1 193 ? -14.032 -1.256 7.327 1.00 93.06 193 ALA A CA 1
ATOM 1481 C C . ALA A 1 193 ? -14.588 -2.198 6.253 1.00 93.06 193 ALA A C 1
ATOM 1483 O O . ALA A 1 193 ? -14.414 -3.419 6.303 1.00 93.06 193 ALA A O 1
ATOM 1484 N N . LEU A 1 194 ? -15.256 -1.615 5.264 1.00 93.25 194 LEU A N 1
ATOM 1485 C CA . LEU A 1 194 ? -15.908 -2.341 4.187 1.00 93.25 194 LEU A CA 1
ATOM 1486 C C . LEU A 1 194 ? -14.920 -2.665 3.066 1.00 93.25 194 LEU A C 1
ATOM 1488 O O . LEU A 1 194 ? -14.070 -1.856 2.708 1.00 93.25 194 LEU A O 1
ATOM 1492 N N . GLY A 1 195 ? -15.064 -3.852 2.476 1.00 93.50 195 GLY A N 1
ATOM 1493 C CA . GLY A 1 195 ? -14.376 -4.206 1.232 1.00 93.50 195 GLY A CA 1
ATOM 1494 C C . GLY A 1 195 ? -12.861 -4.397 1.336 1.00 93.50 195 GLY A C 1
ATOM 1495 O O . GLY A 1 195 ? -12.219 -4.489 0.295 1.00 93.50 195 GLY A O 1
ATOM 1496 N N . ILE A 1 196 ? -12.283 -4.492 2.542 1.00 95.62 196 ILE A N 1
ATOM 1497 C CA . ILE A 1 196 ? -10.855 -4.808 2.697 1.00 95.62 196 ILE A CA 1
ATOM 1498 C C . ILE A 1 196 ? -10.553 -6.157 2.040 1.00 95.62 196 ILE A C 1
ATOM 1500 O O . ILE A 1 196 ? -11.153 -7.186 2.375 1.00 95.62 196 ILE A O 1
ATOM 1504 N N . ARG A 1 197 ? -9.567 -6.166 1.143 1.00 95.25 197 ARG A N 1
ATOM 1505 C CA . ARG A 1 197 ? -9.052 -7.383 0.513 1.00 95.25 197 ARG A CA 1
ATOM 1506 C C . ARG A 1 197 ? -7.642 -7.648 1.011 1.00 95.25 197 ARG A C 1
ATOM 1508 O O . ARG A 1 197 ? -6.814 -6.751 1.075 1.00 95.25 197 ARG A O 1
ATOM 1515 N N . ILE A 1 198 ? -7.385 -8.895 1.387 1.00 96.06 198 ILE A N 1
ATOM 1516 C CA . ILE A 1 198 ? -6.064 -9.345 1.822 1.00 96.06 198 ILE A CA 1
ATOM 1517 C C . ILE A 1 198 ? -5.703 -10.544 0.967 1.00 96.06 198 ILE A C 1
ATOM 1519 O O . ILE A 1 198 ? -6.298 -11.615 1.125 1.00 96.06 198 ILE A O 1
ATOM 1523 N N . ASP A 1 199 ? -4.749 -10.334 0.073 1.00 94.25 199 ASP A N 1
ATOM 1524 C CA . ASP A 1 199 ? -4.317 -11.302 -0.922 1.00 94.25 199 ASP A CA 1
ATOM 1525 C C . ASP A 1 199 ? -2.894 -11.769 -0.595 1.00 94.25 199 ASP A C 1
ATOM 1527 O O . ASP A 1 199 ? -2.016 -10.966 -0.271 1.00 94.25 199 ASP A O 1
ATOM 1531 N N . LEU A 1 200 ? -2.672 -13.084 -0.660 1.00 93.75 200 LEU A N 1
ATOM 1532 C CA . LEU A 1 200 ? -1.349 -13.689 -0.535 1.00 93.75 200 LEU A CA 1
ATOM 1533 C C . LEU A 1 200 ? -0.873 -14.067 -1.936 1.00 93.75 200 LEU A C 1
ATOM 1535 O O . LEU A 1 200 ? -1.393 -15.007 -2.535 1.00 93.75 200 LEU A O 1
ATOM 1539 N N . ILE A 1 201 ? 0.085 -13.316 -2.459 1.00 92.50 201 ILE A N 1
ATOM 1540 C CA . ILE A 1 201 ? 0.516 -13.415 -3.852 1.00 92.50 201 ILE A CA 1
ATOM 1541 C C . ILE A 1 201 ? 1.847 -14.164 -3.894 1.00 92.50 201 ILE A C 1
ATOM 1543 O O . ILE A 1 201 ? 2.797 -13.719 -3.244 1.00 92.50 201 ILE A O 1
ATOM 1547 N N . PRO A 1 202 ? 1.945 -15.293 -4.617 1.00 90.81 202 PRO A N 1
ATOM 1548 C CA . PRO A 1 202 ? 3.196 -16.029 -4.744 1.00 90.81 202 PRO A CA 1
ATOM 1549 C C . PRO A 1 202 ? 4.331 -15.144 -5.272 1.00 90.81 202 PRO A C 1
ATOM 1551 O O . PRO A 1 202 ? 4.152 -14.386 -6.220 1.00 90.81 202 PRO A O 1
ATOM 1554 N N . ALA A 1 203 ? 5.502 -15.267 -4.656 1.00 89.25 203 ALA A N 1
ATOM 1555 C CA . ALA A 1 203 ? 6.750 -14.671 -5.114 1.00 89.25 203 ALA A CA 1
ATOM 1556 C C . ALA A 1 203 ? 7.795 -15.782 -5.318 1.00 89.25 203 ALA A C 1
ATOM 1558 O O . ALA A 1 203 ? 7.496 -16.970 -5.185 1.00 89.25 203 ALA A O 1
ATOM 1559 N N . GLU A 1 204 ? 9.032 -15.414 -5.648 1.00 84.06 204 GLU A N 1
ATOM 1560 C CA . GLU A 1 204 ? 10.079 -16.385 -5.963 1.00 84.06 204 GLU A CA 1
ATOM 1561 C C . GLU A 1 204 ? 10.310 -17.406 -4.824 1.00 84.06 204 GLU A C 1
ATOM 1563 O O . GLU A 1 204 ? 10.490 -17.070 -3.646 1.00 84.06 204 GLU A O 1
ATOM 1568 N N . GLY A 1 205 ? 10.318 -18.693 -5.182 1.00 87.88 205 GLY A N 1
ATOM 1569 C CA . GLY A 1 205 ? 10.528 -19.800 -4.251 1.00 87.88 205 GLY A CA 1
ATOM 1570 C C . GLY A 1 205 ? 9.349 -20.023 -3.296 1.00 87.88 205 GLY A C 1
ATOM 1571 O O . GLY A 1 205 ? 8.232 -20.289 -3.719 1.00 87.88 205 GLY A O 1
ATOM 1572 N N . LYS A 1 206 ? 9.617 -19.991 -1.982 1.00 89.31 206 LYS A N 1
ATOM 1573 C CA . LYS A 1 206 ? 8.600 -20.159 -0.917 1.00 89.31 206 LYS A CA 1
ATOM 1574 C C . LYS A 1 206 ? 8.081 -18.824 -0.371 1.00 89.31 206 LYS A C 1
ATOM 1576 O O . LYS A 1 206 ? 7.496 -18.787 0.712 1.00 89.31 206 LYS A O 1
ATOM 1581 N N . ARG A 1 207 ? 8.393 -17.720 -1.048 1.00 93.75 207 ARG A N 1
ATOM 1582 C CA . ARG A 1 207 ? 8.026 -16.377 -0.605 1.00 93.75 207 ARG A CA 1
ATOM 1583 C C . ARG A 1 207 ? 6.658 -15.997 -1.154 1.00 93.75 207 ARG A C 1
ATOM 1585 O O . ARG A 1 207 ? 6.208 -16.527 -2.164 1.00 93.75 207 ARG A O 1
ATOM 1592 N N . ALA A 1 208 ? 6.018 -15.054 -0.486 1.00 94.06 208 ALA A N 1
ATOM 1593 C CA . ALA A 1 208 ? 4.800 -14.420 -0.937 1.00 94.06 208 ALA A CA 1
ATOM 1594 C C . ALA A 1 208 ? 4.793 -12.945 -0.532 1.00 94.06 208 ALA A C 1
ATOM 1596 O O . ALA A 1 208 ? 5.419 -12.546 0.454 1.00 94.06 208 ALA A O 1
ATOM 1597 N N . LEU A 1 209 ? 4.073 -12.140 -1.297 1.00 95.56 209 LEU A N 1
ATOM 1598 C CA . LEU A 1 209 ? 3.678 -10.793 -0.914 1.00 95.56 209 LEU A CA 1
ATOM 1599 C C . LEU A 1 209 ? 2.318 -10.859 -0.224 1.00 95.56 209 LEU A C 1
ATOM 1601 O O . LEU A 1 209 ? 1.475 -11.677 -0.593 1.00 95.56 209 LEU A O 1
ATOM 1605 N N . ILE A 1 210 ? 2.097 -9.993 0.762 1.00 96.19 210 ILE A N 1
ATOM 1606 C CA . ILE A 1 210 ? 0.753 -9.765 1.305 1.00 96.19 210 ILE A CA 1
ATOM 1607 C C . ILE A 1 210 ? 0.314 -8.396 0.808 1.00 96.19 210 ILE A C 1
ATOM 1609 O O . ILE A 1 210 ? 0.907 -7.389 1.192 1.00 96.19 210 ILE A O 1
ATOM 1613 N N . ALA A 1 211 ? -0.706 -8.367 -0.041 1.00 95.81 211 ALA A N 1
ATOM 1614 C CA . ALA A 1 211 ? -1.349 -7.134 -0.467 1.00 95.81 211 ALA A CA 1
ATOM 1615 C C . ALA A 1 211 ? -2.591 -6.911 0.396 1.00 95.81 211 ALA A C 1
ATOM 1617 O O . ALA A 1 211 ? -3.497 -7.744 0.408 1.00 95.81 211 ALA A O 1
ATOM 1618 N N . ILE A 1 212 ? -2.612 -5.809 1.140 1.00 97.31 212 ILE A N 1
ATOM 1619 C CA . ILE A 1 212 ? -3.772 -5.363 1.912 1.00 97.31 212 ILE A CA 1
ATOM 1620 C C . ILE A 1 212 ? -4.329 -4.165 1.167 1.00 97.31 212 ILE A C 1
ATOM 1622 O O . ILE A 1 212 ? -3.735 -3.091 1.187 1.00 97.31 212 ILE A O 1
ATOM 1626 N N . ASP A 1 213 ? -5.440 -4.378 0.489 1.00 96.50 213 ASP A N 1
ATOM 1627 C CA . ASP A 1 213 ? -6.122 -3.372 -0.299 1.00 96.50 213 ASP A CA 1
ATOM 1628 C C . ASP A 1 213 ? -7.317 -2.832 0.495 1.00 96.50 213 ASP A C 1
ATOM 1630 O O . ASP A 1 213 ? -8.236 -3.576 0.857 1.00 96.50 213 ASP A O 1
ATOM 1634 N N . ILE A 1 214 ? -7.256 -1.543 0.821 1.00 96.81 214 ILE A N 1
ATOM 1635 C CA . ILE A 1 214 ? -8.236 -0.803 1.607 1.00 96.81 214 ILE A CA 1
ATOM 1636 C C . ILE A 1 214 ? -8.951 0.159 0.653 1.00 96.81 214 ILE A C 1
ATOM 1638 O O . ILE A 1 214 ? -8.378 1.191 0.300 1.00 96.81 214 ILE A O 1
ATOM 1642 N N . PRO A 1 215 ? -10.191 -0.129 0.224 1.00 94.88 215 PRO A N 1
ATOM 1643 C CA . PRO A 1 215 ? -10.913 0.786 -0.651 1.00 94.88 215 PRO A CA 1
ATOM 1644 C C . PRO A 1 215 ? -11.328 2.069 0.091 1.00 94.88 215 PRO A C 1
ATOM 1646 O O . PRO A 1 215 ? -11.402 2.060 1.330 1.00 94.88 215 PRO A O 1
ATOM 1649 N N . PRO A 1 216 ? -11.651 3.154 -0.643 1.00 94.19 216 PRO A N 1
ATOM 1650 C CA . PRO A 1 216 ? -12.310 4.330 -0.084 1.00 94.19 216 PRO A CA 1
ATOM 1651 C C . PRO A 1 216 ? -13.501 3.941 0.794 1.00 94.19 216 PRO A C 1
ATOM 1653 O O . PRO A 1 216 ? -14.342 3.130 0.399 1.00 94.19 216 PRO A O 1
ATOM 1656 N N . GLN A 1 217 ? -13.568 4.511 1.995 1.00 95.44 217 GLN A N 1
ATOM 1657 C CA . GLN A 1 217 ? -14.665 4.259 2.927 1.00 95.44 217 GLN A CA 1
ATOM 1658 C C . GLN A 1 217 ? -15.697 5.391 2.873 1.00 95.44 217 GLN A C 1
ATOM 1660 O O . GLN A 1 217 ? -15.303 6.542 2.661 1.00 95.44 217 GLN A O 1
ATOM 1665 N N . PRO A 1 218 ? -16.992 5.103 3.109 1.00 93.38 218 PRO A N 1
ATOM 1666 C CA . PRO A 1 218 ? -18.024 6.135 3.174 1.00 93.38 218 PRO A CA 1
ATOM 1667 C C . PRO A 1 218 ? -17.709 7.183 4.244 1.00 93.38 218 PRO A C 1
ATOM 1669 O O . PRO A 1 218 ? -17.286 6.835 5.351 1.00 93.38 218 PRO A O 1
ATOM 1672 N N . GLU A 1 219 ? -17.949 8.458 3.939 1.00 89.31 219 GLU A N 1
ATOM 1673 C CA . GLU A 1 219 ? -17.693 9.566 4.869 1.00 89.31 219 GLU A CA 1
ATOM 1674 C C . GLU A 1 219 ? -18.489 9.421 6.173 1.00 89.31 219 GLU A C 1
ATOM 1676 O O . GLU A 1 219 ? -18.001 9.777 7.242 1.00 89.31 219 GLU A O 1
ATOM 1681 N N . GLU A 1 220 ? -19.674 8.806 6.130 1.00 89.50 220 GLU A N 1
ATOM 1682 C CA . GLU A 1 220 ? -20.525 8.597 7.306 1.00 89.50 220 GLU A CA 1
ATOM 1683 C C . GLU A 1 220 ? -19.943 7.582 8.300 1.00 89.50 220 GLU A C 1
ATOM 1685 O O . GLU A 1 220 ? -20.361 7.543 9.459 1.00 89.50 220 GLU A O 1
ATOM 1690 N N . GLN A 1 221 ? -19.004 6.741 7.856 1.00 88.94 221 GLN A N 1
ATOM 1691 C CA . GLN A 1 221 ? -18.303 5.784 8.717 1.00 88.94 221 GLN A CA 1
ATOM 1692 C C . GLN A 1 221 ? -17.019 6.361 9.308 1.00 88.94 221 GLN A C 1
ATOM 1694 O O . GLN A 1 221 ? -16.487 5.812 10.275 1.00 88.94 221 GLN A O 1
ATOM 1699 N N . LYS A 1 222 ? -16.514 7.463 8.746 1.00 89.31 222 LYS A N 1
ATOM 1700 C CA . LYS A 1 222 ? -15.305 8.107 9.239 1.00 89.31 222 LYS A CA 1
ATOM 1701 C C . LYS A 1 222 ? -15.623 8.916 10.509 1.00 89.31 222 LYS A C 1
ATOM 1703 O O . LYS A 1 222 ? -16.677 9.543 10.613 1.00 89.31 222 LYS A O 1
ATOM 1708 N N . PRO A 1 223 ? -14.703 8.951 11.486 1.00 89.06 223 PRO A N 1
ATOM 1709 C CA . PRO A 1 223 ? -13.380 8.343 11.439 1.00 89.06 223 PRO A CA 1
ATOM 1710 C C . PRO A 1 223 ? -13.339 6.889 11.946 1.00 89.06 223 PRO A C 1
ATOM 1712 O O . PRO A 1 223 ? -13.964 6.539 12.945 1.00 89.06 223 PRO A O 1
ATOM 1715 N N . PHE A 1 224 ? -12.484 6.083 11.320 1.00 89.75 224 PHE A N 1
ATOM 1716 C CA . PHE A 1 224 ? -12.038 4.780 11.792 1.00 89.75 224 PHE A CA 1
ATOM 1717 C C . PHE A 1 224 ? -11.050 4.930 12.950 1.00 89.75 224 PHE A C 1
ATOM 1719 O O . PHE A 1 224 ? -10.062 5.671 12.887 1.00 89.75 224 PHE A O 1
ATOM 1726 N N . LEU A 1 225 ? -11.335 4.191 14.009 1.00 86.69 225 LEU A N 1
ATOM 1727 C CA . LEU A 1 225 ? -10.680 4.197 15.301 1.00 86.69 225 LEU A CA 1
ATOM 1728 C C . LEU A 1 225 ? -9.939 2.881 15.499 1.00 86.69 225 LEU A C 1
ATOM 1730 O O . LEU A 1 225 ? -10.441 1.815 15.143 1.00 86.69 225 LEU A O 1
ATOM 1734 N N . VAL A 1 226 ? -8.782 2.952 16.145 1.00 86.88 226 VAL A N 1
ATOM 1735 C CA . VAL A 1 226 ? -8.077 1.770 16.639 1.00 86.88 226 VAL A CA 1
ATOM 1736 C C . VAL A 1 226 ? -8.157 1.750 18.148 1.00 86.88 226 VAL A C 1
ATOM 1738 O O . VAL A 1 226 ? -7.852 2.755 18.796 1.00 86.88 226 VAL A O 1
ATOM 1741 N N . HIS A 1 227 ? -8.538 0.610 18.715 1.00 79.38 227 HIS A N 1
ATOM 1742 C CA . HIS A 1 227 ? -8.479 0.416 20.161 1.00 79.38 227 HIS A CA 1
ATOM 1743 C C . HIS A 1 227 ? -7.253 -0.381 20.595 1.00 79.38 227 HIS A C 1
ATOM 1745 O O . HIS A 1 227 ? -6.822 -1.342 19.949 1.00 79.38 227 HIS A O 1
ATOM 1751 N N . GLY A 1 228 ? -6.708 0.065 21.725 1.00 65.50 228 GLY A N 1
ATOM 1752 C CA . GLY A 1 228 ? -5.446 -0.384 22.294 1.00 65.50 228 GLY A CA 1
ATOM 1753 C C . GLY A 1 228 ? -4.385 0.713 22.197 1.00 65.50 228 GLY A C 1
ATOM 1754 O O . GLY A 1 228 ? -4.187 1.307 21.138 1.00 65.50 228 GLY A O 1
ATOM 1755 N N . ALA A 1 229 ? -3.688 0.983 23.304 1.00 55.97 229 ALA A N 1
ATOM 1756 C CA . ALA A 1 229 ? -2.497 1.832 23.311 1.00 55.97 229 ALA A CA 1
ATOM 1757 C C . ALA A 1 229 ? -1.223 0.994 23.212 1.00 55.97 229 ALA A C 1
ATOM 1759 O O . ALA A 1 229 ? -1.113 -0.074 23.813 1.00 55.97 229 ALA A O 1
ATOM 1760 N N . ILE A 1 230 ? -0.235 1.551 22.519 1.00 55.75 230 ILE A N 1
ATOM 1761 C CA . ILE A 1 230 ? 1.177 1.244 22.733 1.00 55.75 230 ILE A CA 1
ATOM 1762 C C . ILE A 1 230 ? 1.734 2.480 23.451 1.00 55.75 230 ILE A C 1
ATOM 1764 O O . ILE A 1 230 ? 1.796 3.544 22.832 1.00 55.75 230 ILE A O 1
ATOM 1768 N N . THR A 1 231 ? 2.071 2.392 24.741 1.00 52.66 231 THR A N 1
ATOM 1769 C CA . THR A 1 231 ? 2.765 3.503 25.418 1.00 52.66 231 THR A CA 1
ATOM 1770 C C . THR A 1 231 ? 4.213 3.602 24.926 1.00 52.66 231 THR A C 1
ATOM 1772 O O . THR A 1 231 ? 4.751 2.660 24.334 1.00 52.66 231 THR A O 1
ATOM 1775 N N . ALA A 1 232 ? 4.864 4.747 25.153 1.00 49.34 232 ALA A N 1
ATOM 1776 C CA . ALA A 1 232 ? 6.269 4.952 24.790 1.00 49.34 232 ALA A CA 1
ATOM 1777 C C . ALA A 1 232 ? 7.217 3.948 25.482 1.00 49.34 232 ALA A C 1
ATOM 1779 O O . ALA A 1 232 ? 8.268 3.628 24.928 1.00 49.34 232 ALA A O 1
ATOM 1780 N N . GLU A 1 233 ? 6.819 3.398 26.636 1.00 49.84 233 GLU A N 1
ATOM 1781 C CA . GLU A 1 233 ? 7.545 2.345 27.361 1.00 49.84 233 GLU A CA 1
ATOM 1782 C C . GLU A 1 233 ? 7.154 0.908 26.954 1.00 49.84 233 GLU A C 1
ATOM 1784 O O . GLU A 1 233 ? 7.731 -0.054 27.454 1.00 49.84 233 GLU A O 1
ATOM 1789 N N . GLY A 1 234 ? 6.226 0.729 26.006 1.00 50.28 234 GLY A N 1
ATOM 1790 C CA . GLY A 1 234 ? 5.828 -0.590 25.500 1.00 50.28 234 GLY A CA 1
ATOM 1791 C C . GLY A 1 234 ? 4.788 -1.328 26.348 1.00 50.28 234 GLY A C 1
ATOM 1792 O O . GLY A 1 234 ? 4.478 -2.481 26.041 1.00 50.28 234 GLY A O 1
ATOM 1793 N N . GLU A 1 235 ? 4.218 -0.678 27.362 1.00 45.66 235 GLU A N 1
ATOM 1794 C CA . GLU A 1 235 ? 3.094 -1.208 28.133 1.00 45.66 235 GLU A CA 1
ATOM 1795 C C . GLU A 1 235 ? 1.763 -0.949 27.406 1.00 45.66 235 GLU A C 1
ATOM 1797 O O . GLU A 1 235 ? 1.570 0.049 26.708 1.00 45.66 235 GLU A O 1
ATOM 1802 N N . THR A 1 236 ? 0.836 -1.898 27.520 1.00 49.28 236 THR A N 1
ATOM 1803 C CA . THR A 1 236 ? -0.483 -1.830 26.881 1.00 49.28 236 THR A CA 1
ATOM 1804 C C . THR A 1 236 ? -1.538 -1.485 27.920 1.00 49.28 236 THR A C 1
ATOM 1806 O O . THR A 1 236 ? -1.918 -2.348 28.710 1.00 49.28 236 THR A O 1
ATOM 1809 N N . GLU A 1 237 ? -2.052 -0.255 27.899 1.00 46.31 237 GLU A N 1
ATOM 1810 C CA . GLU A 1 237 ? -3.242 0.117 28.671 1.00 46.31 237 GLU A CA 1
ATOM 1811 C C . GLU A 1 237 ? -4.516 -0.047 27.826 1.00 46.31 237 GLU A C 1
ATOM 1813 O O . GLU A 1 237 ? -4.599 0.368 26.666 1.00 46.31 237 GLU A O 1
ATOM 1818 N N . GLY A 1 238 ? -5.524 -0.692 28.419 1.00 40.19 238 GLY A N 1
ATOM 1819 C CA . GLY A 1 238 ? -6.712 -1.220 27.738 1.00 40.19 238 GLY A CA 1
ATOM 1820 C C . GLY A 1 238 ? -7.793 -0.208 27.343 1.00 40.19 238 GLY A C 1
ATOM 1821 O O . GLY A 1 238 ? -8.869 -0.629 26.932 1.00 40.19 238 GLY A O 1
ATOM 1822 N N . ALA A 1 239 ? -7.554 1.100 27.458 1.00 47.41 239 ALA A N 1
ATOM 1823 C CA . ALA A 1 239 ? -8.583 2.119 27.213 1.00 47.41 239 ALA A CA 1
ATOM 1824 C C . ALA A 1 239 ? -8.074 3.335 26.421 1.00 47.41 239 ALA A C 1
ATOM 1826 O O . ALA A 1 239 ? -8.474 4.467 26.685 1.00 47.41 239 ALA A O 1
ATOM 1827 N N . PHE A 1 240 ? -7.200 3.116 25.438 1.00 57.97 240 PHE A N 1
ATOM 1828 C CA . PHE A 1 240 ? -6.781 4.173 24.517 1.00 57.97 240 PHE A CA 1
ATOM 1829 C C . PHE A 1 240 ? -7.440 3.977 23.152 1.00 57.97 240 PHE A C 1
ATOM 1831 O O . PHE A 1 240 ? -7.365 2.897 22.561 1.00 57.97 240 PHE A O 1
ATOM 1838 N N . ILE A 1 241 ? -8.098 5.028 22.668 1.00 61.75 241 ILE A N 1
ATOM 1839 C CA . ILE A 1 241 ? -8.677 5.100 21.327 1.00 61.75 241 ILE A CA 1
ATOM 1840 C C . ILE A 1 241 ? -7.786 6.036 20.522 1.00 61.75 241 ILE A C 1
ATOM 1842 O O . ILE A 1 241 ? -7.621 7.202 20.880 1.00 61.75 241 ILE A O 1
ATOM 1846 N N . SER A 1 242 ? -7.200 5.526 19.443 1.00 64.38 242 SER A N 1
ATOM 1847 C CA . SER A 1 242 ? -6.401 6.323 18.519 1.00 64.38 242 SER A CA 1
ATOM 1848 C C . SER A 1 242 ? -7.188 6.558 17.239 1.00 64.38 242 SER A C 1
ATOM 1850 O O . SER A 1 242 ? -7.661 5.608 16.615 1.00 64.38 242 SER A O 1
ATOM 1852 N N . ILE A 1 243 ? -7.309 7.822 16.837 1.00 63.75 243 ILE A N 1
ATOM 1853 C CA . ILE A 1 243 ? -7.781 8.173 15.498 1.00 63.75 243 ILE A CA 1
ATOM 1854 C C . ILE A 1 243 ? -6.562 8.561 14.684 1.00 63.75 243 ILE A C 1
ATOM 1856 O O . ILE A 1 243 ? -5.902 9.561 14.980 1.00 63.75 243 ILE A O 1
ATOM 1860 N N . VAL A 1 244 ? -6.251 7.742 13.687 1.00 65.06 244 VAL A N 1
ATOM 1861 C CA . VAL A 1 244 ? -5.083 7.930 12.832 1.00 65.06 244 VAL A CA 1
ATOM 1862 C C . VAL A 1 244 ? -5.550 8.580 11.539 1.00 65.06 244 VAL A C 1
ATOM 1864 O O . VAL A 1 244 ? -6.210 7.935 10.729 1.00 65.06 244 VAL A O 1
ATOM 1867 N N . GLN A 1 245 ? -5.209 9.852 11.345 1.00 58.69 245 GLN A N 1
ATOM 1868 C CA . GLN A 1 245 ? -5.429 10.558 10.081 1.00 58.69 245 GLN A CA 1
ATOM 1869 C C . GLN A 1 245 ? -4.090 10.840 9.402 1.00 58.69 245 GLN A C 1
ATOM 1871 O O . GLN A 1 245 ? -3.100 11.145 10.078 1.00 58.69 245 GLN A O 1
ATOM 1876 N N . ARG A 1 246 ? -4.051 10.763 8.066 1.00 60.03 246 ARG A N 1
ATOM 1877 C CA . ARG A 1 246 ? -2.931 11.312 7.290 1.00 60.03 246 ARG A CA 1
ATOM 1878 C C . ARG A 1 246 ? -3.139 12.803 7.089 1.00 60.03 246 ARG A C 1
ATOM 1880 O O . ARG A 1 246 ? -4.210 13.229 6.672 1.00 60.03 246 ARG A O 1
ATOM 1887 N N . ARG A 1 247 ? -2.087 13.585 7.318 1.00 48.38 247 ARG A N 1
ATOM 1888 C CA . ARG A 1 247 ? -1.982 14.962 6.826 1.00 48.38 247 ARG A CA 1
ATOM 1889 C C . ARG A 1 247 ? -0.631 15.074 6.119 1.00 48.38 247 ARG A C 1
ATOM 1891 O O . ARG A 1 247 ? 0.398 15.213 6.773 1.00 48.38 247 ARG A O 1
ATOM 1898 N N . GLY A 1 248 ? -0.629 14.906 4.796 1.00 54.03 248 GLY A N 1
ATOM 1899 C CA . GLY A 1 248 ? 0.602 14.742 4.013 1.00 54.03 248 GLY A CA 1
ATOM 1900 C C . GLY A 1 248 ? 1.320 13.414 4.313 1.00 54.03 248 GLY A C 1
ATOM 1901 O O . GLY A 1 248 ? 0.710 12.341 4.284 1.00 54.03 248 GLY A O 1
ATOM 1902 N N . GLU A 1 249 ? 2.617 13.479 4.619 1.00 37.75 249 GLU A N 1
ATOM 1903 C CA . GLU A 1 249 ? 3.477 12.309 4.887 1.00 37.75 249 GLU A CA 1
ATOM 1904 C C . GLU A 1 249 ? 3.409 11.789 6.337 1.00 37.75 249 GLU A C 1
ATOM 1906 O O . GLU A 1 249 ? 3.902 10.702 6.629 1.00 37.75 249 GLU A O 1
ATOM 1911 N N . GLY A 1 250 ? 2.781 12.531 7.259 1.00 38.84 250 GLY A N 1
ATOM 1912 C CA . GLY A 1 250 ? 2.721 12.187 8.684 1.00 38.84 250 GLY A CA 1
ATOM 1913 C C . GLY A 1 250 ? 1.344 11.717 9.164 1.00 38.84 250 GLY A C 1
ATOM 1914 O O . GLY A 1 250 ? 0.303 12.149 8.661 1.00 38.84 250 GLY A O 1
ATOM 1915 N N . SER A 1 251 ? 1.332 10.864 10.194 1.00 47.72 251 SER A N 1
ATOM 1916 C CA . SER A 1 251 ? 0.130 10.560 10.979 1.00 47.72 251 SER A CA 1
ATOM 1917 C C . SER A 1 251 ? 0.008 11.520 12.162 1.00 47.72 251 SER A C 1
ATOM 1919 O O . SER A 1 251 ? 0.919 11.571 12.991 1.00 47.72 251 SER A O 1
ATOM 1921 N N . ILE A 1 252 ? -1.114 12.229 12.285 1.00 52.00 252 ILE A N 1
ATOM 1922 C CA . ILE A 1 252 ? -1.409 13.043 13.473 1.00 52.00 252 ILE A CA 1
ATOM 1923 C C . ILE A 1 252 ? -2.464 12.294 14.296 1.00 52.00 252 ILE A C 1
ATOM 1925 O O . ILE A 1 252 ? -3.560 12.062 13.779 1.00 52.00 252 ILE A O 1
ATOM 1929 N N . PRO A 1 253 ? -2.173 11.888 15.546 1.00 57.19 253 PRO A N 1
ATOM 1930 C CA . PRO A 1 253 ? -3.204 11.341 16.415 1.00 57.19 253 PRO A CA 1
ATOM 1931 C C . PRO A 1 253 ? -4.214 12.445 16.746 1.00 57.19 253 PRO A C 1
ATOM 1933 O O . PRO A 1 253 ? -3.829 13.534 17.178 1.00 57.19 253 PRO A O 1
ATOM 1936 N N . ILE A 1 254 ? -5.510 12.180 16.565 1.00 61.00 254 ILE A N 1
ATOM 1937 C CA . ILE A 1 254 ? -6.541 13.109 17.046 1.00 61.00 254 ILE A CA 1
ATOM 1938 C C . ILE A 1 254 ? -6.463 13.179 18.573 1.00 61.00 254 ILE A C 1
ATOM 1940 O O . ILE A 1 254 ? -6.435 12.163 19.266 1.00 61.00 254 ILE A O 1
ATOM 1944 N N . THR A 1 255 ? -6.419 14.401 19.098 1.00 61.41 255 THR A N 1
ATOM 1945 C CA . THR A 1 255 ? -6.300 14.657 20.536 1.00 61.41 255 THR A CA 1
ATOM 1946 C C . THR A 1 255 ? -7.652 14.500 21.243 1.00 61.41 255 THR A C 1
ATOM 1948 O O . THR A 1 255 ? -8.710 14.699 20.643 1.00 61.41 255 THR A O 1
ATOM 1951 N N . ALA A 1 256 ? -7.644 14.199 22.547 1.00 64.25 256 ALA A N 1
ATOM 1952 C CA . ALA A 1 256 ? -8.872 14.089 23.344 1.00 64.25 256 ALA A CA 1
ATOM 1953 C C . ALA A 1 256 ? -9.821 15.314 23.226 1.00 64.25 256 ALA A C 1
ATOM 1955 O O . ALA A 1 256 ? -11.031 15.106 23.110 1.00 64.25 256 ALA A O 1
ATOM 1956 N N . PRO A 1 257 ? -9.334 16.575 23.160 1.00 69.00 257 PRO A N 1
ATOM 1957 C CA . PRO A 1 257 ? -10.184 17.739 22.898 1.00 69.00 257 PRO A CA 1
ATOM 1958 C C . PRO A 1 257 ? -10.941 17.694 21.563 1.00 69.00 257 PRO A C 1
ATOM 1960 O O . PRO A 1 257 ? -12.102 18.094 21.512 1.00 69.00 257 PRO A O 1
ATOM 1963 N N . MET A 1 258 ? -10.317 17.190 20.494 1.00 68.69 258 MET A N 1
ATOM 1964 C CA . MET A 1 258 ? -10.951 17.071 19.173 1.00 68.69 258 MET A CA 1
ATOM 1965 C C . MET A 1 258 ? -12.015 15.965 19.142 1.00 68.69 258 MET A C 1
ATOM 1967 O O . MET A 1 258 ? -13.061 16.111 18.508 1.00 68.69 258 MET A O 1
ATOM 1971 N N . ILE A 1 259 ? -11.782 14.866 19.868 1.00 73.69 259 ILE A N 1
ATOM 1972 C CA . ILE A 1 259 ? -12.800 13.824 20.064 1.00 73.69 259 ILE A CA 1
ATOM 1973 C C . ILE A 1 259 ? -13.993 14.418 20.822 1.00 73.69 259 ILE A C 1
ATOM 1975 O O . ILE A 1 259 ? -15.142 14.272 20.400 1.00 73.69 259 ILE A O 1
ATOM 1979 N N . HIS A 1 260 ? -13.728 15.145 21.911 1.00 76.44 260 HIS A N 1
ATOM 1980 C CA . HIS A 1 260 ? -14.771 15.788 22.704 1.00 76.44 260 HIS A CA 1
ATOM 1981 C C . HIS A 1 260 ? -15.579 16.807 21.889 1.00 76.44 260 HIS A C 1
ATOM 1983 O O . HIS A 1 260 ? -16.805 16.804 21.976 1.00 76.44 260 HIS A O 1
ATOM 1989 N N . SER A 1 261 ? -14.932 17.664 21.090 1.00 79.75 261 SER A N 1
ATOM 1990 C CA . SER A 1 261 ? -15.636 18.661 20.271 1.00 79.75 261 SER A CA 1
ATOM 1991 C C . SER A 1 261 ? -16.580 18.004 19.262 1.00 79.75 261 SER A C 1
ATOM 1993 O O . SER A 1 261 ? -17.731 18.426 19.145 1.00 79.75 261 SER A O 1
ATOM 1995 N N . THR A 1 262 ? -16.137 16.924 18.614 1.00 80.94 262 THR A N 1
ATOM 1996 C CA . THR A 1 262 ? -16.942 16.154 17.654 1.00 80.94 262 THR A CA 1
ATOM 1997 C C . THR A 1 262 ? -18.159 15.517 18.333 1.00 80.94 262 THR A C 1
ATOM 1999 O O . THR A 1 262 ? -19.291 15.666 17.869 1.00 80.94 262 THR A O 1
ATOM 2002 N N . LEU A 1 263 ? -17.959 14.884 19.496 1.00 83.38 263 LEU A N 1
ATOM 2003 C CA . LEU A 1 263 ? -19.046 14.295 20.286 1.00 83.38 263 LEU A CA 1
ATOM 2004 C C . LEU A 1 263 ? -20.033 15.353 20.803 1.00 83.38 263 LEU A C 1
ATOM 2006 O O . LEU A 1 263 ? -21.247 15.137 20.780 1.00 83.38 263 LEU A O 1
ATOM 2010 N N . ALA A 1 264 ? -19.534 16.497 21.273 1.00 84.19 264 ALA A N 1
ATOM 2011 C CA . ALA A 1 264 ? -20.358 17.592 21.773 1.00 84.19 264 ALA A CA 1
ATOM 2012 C C . ALA A 1 264 ? -21.222 18.203 20.659 1.00 84.19 264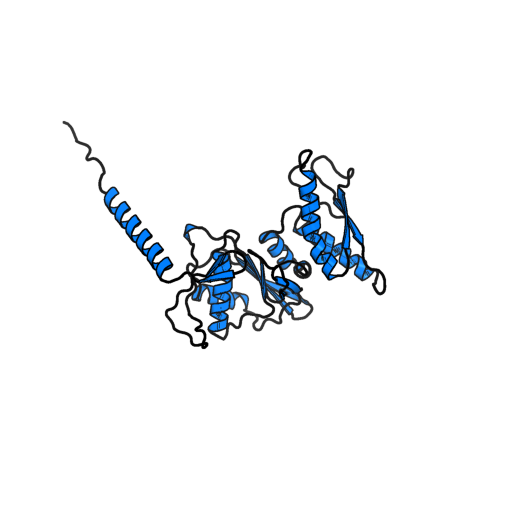 ALA A C 1
ATOM 2014 O O . ALA A 1 264 ? -22.420 18.408 20.872 1.00 84.19 264 ALA A O 1
ATOM 2015 N N . ALA A 1 265 ? -20.643 18.425 19.473 1.00 84.31 265 ALA A N 1
ATOM 2016 C CA . ALA A 1 265 ? -21.356 18.909 18.294 1.00 84.31 265 ALA A CA 1
ATOM 2017 C C . ALA A 1 265 ? -22.459 17.929 17.859 1.00 84.31 265 ALA A C 1
ATOM 2019 O O . ALA A 1 265 ? -23.612 18.335 17.709 1.00 84.31 265 ALA A O 1
ATOM 2020 N N . GLY A 1 266 ? -22.151 16.629 17.769 1.00 85.50 266 GLY A N 1
ATOM 2021 C CA . GLY A 1 266 ? -23.144 15.596 17.456 1.00 85.50 266 GLY A CA 1
ATOM 2022 C C . GLY A 1 266 ? -24.293 15.552 18.471 1.00 85.50 266 GLY A C 1
ATOM 2023 O O . GLY A 1 266 ? -25.466 15.554 18.097 1.00 85.50 266 GLY A O 1
ATOM 2024 N N . ARG A 1 267 ? -23.986 15.618 19.776 1.00 84.75 267 ARG A N 1
ATOM 2025 C CA . ARG A 1 267 ? -25.007 15.698 20.840 1.00 84.75 267 ARG A CA 1
ATOM 2026 C C . ARG A 1 267 ? -25.853 16.972 20.773 1.00 84.75 267 ARG A C 1
ATOM 2028 O O . ARG A 1 267 ? -26.995 16.953 21.229 1.00 84.75 267 ARG A O 1
ATOM 2035 N N . ALA A 1 268 ? -25.304 18.091 20.307 1.00 83.81 268 ALA A N 1
ATOM 2036 C CA . ALA A 1 268 ? -26.053 19.334 20.133 1.00 83.81 268 ALA A CA 1
ATOM 2037 C C . ALA A 1 268 ? -27.011 19.243 18.934 1.00 83.81 268 ALA A C 1
ATOM 2039 O O . ALA A 1 268 ? -28.191 19.563 19.078 1.00 83.81 268 ALA A O 1
ATOM 2040 N N . LEU A 1 269 ? -26.539 18.718 17.799 1.00 87.75 269 LEU A N 1
ATOM 2041 C CA . LEU A 1 269 ? -27.350 18.508 16.598 1.00 87.75 269 LEU A CA 1
ATOM 2042 C C . LEU A 1 269 ? -28.537 17.570 16.864 1.00 87.75 269 LEU A C 1
ATOM 2044 O O . LEU A 1 269 ? -29.675 17.905 16.538 1.00 87.75 269 LEU A O 1
ATOM 2048 N N . LEU A 1 270 ? -28.289 16.430 17.520 1.00 84.12 270 LEU A N 1
ATOM 2049 C CA . LEU A 1 270 ? -29.338 15.461 17.859 1.00 84.12 270 LEU A CA 1
ATOM 2050 C C . LEU A 1 270 ? -30.409 16.063 18.782 1.00 84.12 270 LEU A C 1
ATOM 2052 O O . LEU A 1 270 ? -31.594 15.793 18.600 1.00 84.12 270 LEU A O 1
ATOM 2056 N N . ARG A 1 271 ? -30.012 16.931 19.726 1.00 81.31 271 ARG A N 1
ATOM 2057 C CA . ARG A 1 271 ? -30.956 17.670 20.583 1.00 81.31 271 ARG A CA 1
ATOM 2058 C C . ARG A 1 271 ? -31.813 18.663 19.789 1.00 81.31 271 ARG A C 1
ATOM 2060 O O . ARG A 1 271 ? -33.014 18.747 20.038 1.00 81.31 271 ARG A O 1
ATOM 2067 N N . GLY A 1 272 ? -31.230 19.367 18.815 1.00 71.75 272 GLY A N 1
ATOM 2068 C CA . GLY A 1 272 ? -31.952 20.305 17.942 1.00 71.75 272 GLY A CA 1
ATOM 2069 C C . GLY A 1 272 ? -32.940 19.633 16.975 1.00 71.75 272 GLY A C 1
ATOM 2070 O O . GLY A 1 272 ? -33.995 20.187 16.670 1.00 71.75 272 GLY A O 1
ATOM 2071 N N . GLN A 1 273 ? -32.651 18.407 16.526 1.00 60.56 273 GLN A N 1
ATOM 2072 C CA . GLN A 1 273 ? -33.567 17.634 15.677 1.00 60.56 273 GLN A CA 1
ATOM 2073 C C . GLN A 1 273 ? -34.772 17.073 16.451 1.00 60.56 273 GLN A C 1
ATOM 2075 O O . GLN A 1 273 ? -35.873 16.998 15.903 1.00 60.56 273 GLN A O 1
ATOM 2080 N N . THR A 1 274 ? -34.608 16.726 17.734 1.00 57.09 274 THR A N 1
ATOM 2081 C CA . THR A 1 274 ? -35.736 16.286 18.576 1.00 57.09 274 THR A CA 1
ATOM 2082 C C . THR A 1 274 ? -36.734 17.402 18.879 1.00 57.09 274 THR A C 1
ATOM 2084 O O . THR A 1 274 ? -37.920 17.117 19.023 1.00 57.09 274 THR A O 1
ATOM 2087 N N . THR A 1 275 ? -36.302 18.667 18.915 1.00 54.69 275 THR A N 1
ATOM 2088 C CA . THR A 1 275 ? -37.192 19.812 19.172 1.00 54.69 275 THR A CA 1
ATOM 2089 C C . THR A 1 275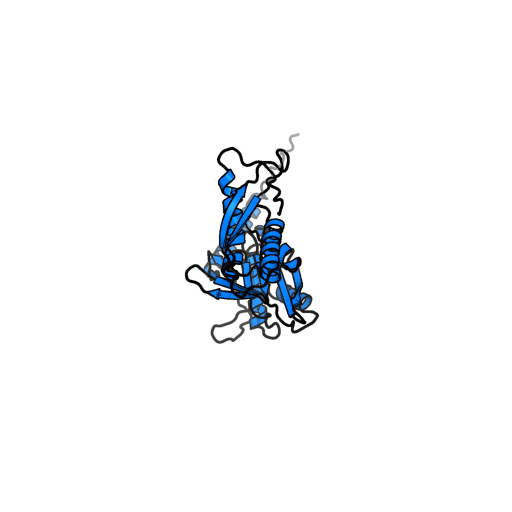 ? -38.038 20.220 17.962 1.00 54.69 275 THR A C 1
ATOM 2091 O O . THR A 1 275 ? -39.134 20.729 18.153 1.00 54.69 275 THR A O 1
ATOM 2094 N N . HIS A 1 276 ? -37.602 19.947 16.724 1.00 53.47 276 HIS A N 1
ATOM 2095 C CA . HIS A 1 276 ? -38.359 20.314 15.512 1.00 53.47 276 HIS A CA 1
ATOM 2096 C C . HIS A 1 276 ? -39.370 19.259 15.029 1.00 53.47 276 HIS A C 1
ATOM 2098 O O . HIS A 1 276 ? -40.239 19.574 14.222 1.00 53.47 276 HIS A O 1
ATOM 2104 N N . LYS A 1 277 ? -39.316 18.014 15.523 1.00 50.84 277 LYS A N 1
ATOM 2105 C CA . LYS A 1 277 ? -40.240 16.937 15.103 1.00 50.84 277 LYS A CA 1
ATOM 2106 C C . LYS A 1 277 ? -41.624 16.998 15.788 1.00 50.84 277 LYS A C 1
ATOM 2108 O O . LYS A 1 277 ? -42.475 16.160 15.496 1.00 50.84 277 LYS A O 1
ATOM 2113 N N . GLY A 1 278 ? -41.845 17.968 16.683 1.00 50.41 278 GLY A N 1
ATOM 2114 C CA . GLY A 1 278 ? -43.100 18.177 17.419 1.00 50.41 278 GLY A CA 1
ATOM 2115 C C . GLY A 1 278 ? -44.113 19.122 16.759 1.00 50.41 278 GLY A C 1
ATOM 2116 O O . GLY A 1 278 ? -45.281 19.072 17.126 1.00 50.41 278 GLY A O 1
ATOM 2117 N N . ASP A 1 279 ? -43.712 19.922 15.766 1.00 53.94 279 ASP A N 1
ATOM 2118 C CA . ASP A 1 279 ? -44.610 20.848 15.062 1.00 53.94 279 ASP A CA 1
ATOM 2119 C C . ASP A 1 279 ? -45.145 20.200 13.777 1.00 53.94 279 ASP A C 1
ATOM 2121 O O . ASP A 1 279 ? -44.675 20.440 12.665 1.00 53.94 279 ASP A O 1
ATOM 2125 N N . ARG A 1 280 ? -46.142 19.320 13.921 1.00 50.66 280 ARG A N 1
ATOM 2126 C CA . ARG A 1 280 ? -47.104 19.095 12.834 1.00 50.66 280 ARG A CA 1
ATOM 2127 C C . ARG A 1 280 ? -48.308 19.988 13.120 1.00 50.66 280 ARG A C 1
ATOM 2129 O O . ARG A 1 280 ? -48.864 19.861 14.212 1.00 50.66 280 ARG A O 1
ATOM 2136 N N . PRO A 1 281 ? -48.734 20.861 12.190 1.00 47.00 281 PRO A N 1
ATOM 2137 C CA . PRO A 1 281 ? -49.931 21.656 12.406 1.00 47.00 281 PRO A CA 1
ATOM 2138 C C . PRO A 1 281 ? -51.120 20.713 12.617 1.00 47.00 281 PRO A C 1
ATOM 2140 O O . PRO A 1 281 ? -51.359 19.808 11.813 1.00 47.00 281 PRO A O 1
ATOM 2143 N N . ARG A 1 282 ? -51.839 20.903 13.731 1.00 47.38 282 ARG A N 1
ATOM 2144 C CA . ARG A 1 282 ? -53.177 20.337 13.916 1.00 47.38 282 ARG A CA 1
ATOM 2145 C C . ARG A 1 282 ? -54.022 20.839 12.752 1.00 47.38 282 ARG A C 1
ATOM 2147 O O . ARG A 1 282 ? -54.192 22.043 12.598 1.00 47.38 282 ARG A O 1
ATOM 2154 N N . VAL A 1 283 ? -54.506 19.917 11.928 1.00 51.16 283 VAL A N 1
ATOM 2155 C CA . VAL A 1 283 ? -55.570 20.212 10.973 1.00 51.16 283 VAL A CA 1
ATOM 2156 C C . VAL A 1 283 ? -56.791 20.569 11.817 1.00 51.16 283 VAL A C 1
ATOM 2158 O O . VAL A 1 283 ? -57.280 19.728 12.569 1.00 51.16 283 VAL A O 1
ATOM 2161 N N . GLU A 1 284 ? -57.200 21.834 11.776 1.00 49.84 284 GLU A N 1
ATOM 2162 C CA . GLU A 1 284 ? -58.484 22.268 12.318 1.00 49.84 284 GLU A CA 1
ATOM 2163 C C . GLU A 1 284 ? -59.582 21.657 11.441 1.00 49.84 284 GLU A C 1
ATOM 2165 O O . GLU A 1 284 ? -59.785 22.067 10.298 1.00 49.84 284 GLU A O 1
ATOM 2170 N N . GLU A 1 285 ? -60.256 20.631 11.965 1.00 49.38 285 GLU A N 1
ATOM 2171 C CA . GLU A 1 285 ? -61.570 20.222 11.476 1.00 49.38 285 GLU A CA 1
ATOM 2172 C C . GLU A 1 285 ? -62.529 21.397 11.694 1.00 49.38 285 GLU A C 1
ATOM 2174 O O . GLU A 1 285 ? -62.763 21.825 12.825 1.00 49.38 285 GLU A O 1
ATOM 2179 N N . SER A 1 286 ? -63.019 21.953 10.590 1.00 49.34 286 SER A N 1
ATOM 2180 C CA . SER A 1 286 ? -64.134 22.895 10.563 1.00 49.34 286 SER A CA 1
ATOM 2181 C C . SER A 1 286 ? -65.374 22.132 10.099 1.00 49.34 286 SER A C 1
ATOM 2183 O O . SER A 1 286 ? -65.338 21.503 9.040 1.00 49.34 286 SER A O 1
ATOM 2185 N N . ASP A 1 287 ? -66.411 22.173 10.939 1.00 49.88 287 ASP A N 1
ATOM 2186 C CA . ASP A 1 287 ? -67.795 21.776 10.642 1.00 49.88 287 ASP A CA 1
ATOM 2187 C C . ASP A 1 287 ? -68.395 22.569 9.464 1.00 49.88 287 ASP A C 1
ATOM 2189 O O . ASP A 1 287 ? -68.071 23.776 9.324 1.00 49.88 287 ASP A O 1
#

Radius of gyration: 24.61 Å; chains: 1; bounding box: 96×44×67 Å

pLDDT: mean 78.34, std 16.41, range [37.75, 97.31]

InterPro domains:
  IPR038461 Schlafen, AlbA_2 domain superfamily [G3DSA:3.30.950.30] (104-258)

Organism: NCBI:txid399497

Foldseek 3Di:
DAWFWDQADQPVPRVVQLQVQLQVLLALLQVLQVKGWDDWDFDPDDDPRGITDIDTDIGHDPPPDDPVRVVVSVVLSNLSCVLQRSHHDAQVSQLVCVQVVSVQSQASPFAWQAEEEAQADQPLVDPVSLLVLLLVQLQQQQGQFRHKYKYQWDWDDDPVHIGTHDRAADQDPDPCSVVSSQVSNVVFKPPRAPPWDWDWADGPDNGTMTMTRGGHGDPVRPNMWTFWDQDPVRDIDRGDIWGWYDDTRDTDTDDPVNVVVVVVVVVVVVVVVVVPVPDDDDDDDDD

Sequence (287 aa):
MSVLYFGAWPSDGEEENPLHSVSRLVAPSLDHVGASLHSVEIEDGWSGPEVLAVRLRLRIPWRGRTLDYLFAVGEDVLQLCDAFGAAEITRDSVADLVRGGCAGLLVGQAEGHWLDAKSEEYDLTSTRGKISLAQAVARFANAEEGGLIVVGAKAKKIPDGEVIREVRGIVPRHSDTRARYLRVLDHHLYPPALGIRIDLIPAEGKRALIAIDIPPQPEEQKPFLVHGAITAEGETEGAFISIVQRRGEGSIPITAPMIHSTLAAGRALLRGQTTHKGDRPRVEESD

Secondary structure (DSSP, 8-state):
--EEPPSSPPPTT-THHHHHHHHHHHHHHHHHTT-EEEEEEE-TTSS-TT-EEEEEEEE---TT--HHHHHHHHHHHHHHHHHHTTS---HHHHHHHHHTT-GGGGTTPBP-SSEEEESS---TTSHHHHHHHHHHHHHHHTSSS-EEEEETEEEEEETTEEEEEEE--B--S-TTHHHHHHHHHHHHEESPPTT-EEEEEE-STT-EEEEEEEPPPPGGGPSPEEE----TTS---TT-EEEEEEETTEEEEPPHHHHHHHHHHHHHHHHHHHHHTT-PPP-----